Protein 2BJN (pdb70)

Structure (mmCIF, N/CA/C/O backbone):
data_2BJN
#
_entry.id   2BJN
#
_cell.length_a   99.423
_cell.length_b   57.005
_cell.length_c   60.406
_cell.angle_alpha   90.00
_cell.angle_beta   117.16
_cell.angle_gamma   90.00
#
_symmetry.space_group_name_H-M   'C 1 2 1'
#
loop_
_entity.id
_entity.type
_entity.pdbx_description
1 polymer 'TRAFFICKING PROTEIN PARTICLE COMPLEX SUBUNIT 6B'
2 non-polymer 'SULFATE ION'
3 non-polymer GLYCEROL
4 water water
#
loop_
_atom_site.group_PDB
_atom_site.id
_atom_site.type_symbol
_atom_site.label_atom_id
_atom_site.label_alt_id
_atom_site.label_comp_id
_atom_site.label_asym_id
_atom_site.label_entity_id
_atom_site.label_seq_id
_atom_site.pdbx_PDB_ins_code
_atom_site.Cartn_x
_atom_site.Cartn_y
_atom_site.Cartn_z
_atom_site.occupancy
_atom_site.B_iso_or_equiv
_atom_site.auth_seq_id
_atom_site.auth_comp_id
_atom_site.auth_asym_id
_atom_site.auth_atom_id
_atom_site.pdbx_PDB_model_num
ATOM 1 N N . GLY A 1 1 ? 32.898 -8.531 26.054 1.00 31.59 1 GLY A N 1
ATOM 2 C CA . GLY A 1 1 ? 33.674 -8.247 24.808 1.00 31.82 1 GLY A CA 1
ATOM 3 C C . GLY A 1 1 ? 32.793 -7.602 23.765 1.00 30.07 1 GLY A C 1
ATOM 4 O O . GLY A 1 1 ? 31.643 -7.233 24.048 1.00 31.99 1 GLY A O 1
ATOM 5 N N . SER A 1 2 ? 33.305 -7.549 22.537 1.00 29.95 2 SER A N 1
ATOM 6 C CA . SER A 1 2 ? 32.573 -6.980 21.402 1.00 29.33 2 SER A CA 1
ATOM 7 C C . SER A 1 2 ? 31.227 -7.700 21.197 1.00 30.83 2 SER A C 1
ATOM 8 O O . SER A 1 2 ? 30.243 -7.074 20.841 1.00 30.28 2 SER A O 1
ATOM 11 N N . MET A 1 3 ? 31.196 -9.022 21.380 1.00 30.69 3 MET A N 1
ATOM 12 C CA . MET A 1 3 ? 29.919 -9.711 21.153 1.00 32.38 3 MET A CA 1
ATOM 13 C C . MET A 1 3 ? 28.818 -9.180 22.091 1.00 31.09 3 MET A C 1
ATOM 14 O O . MET A 1 3 ? 27.682 -8.950 21.675 1.00 30.96 3 MET A O 1
ATOM 19 N N . ALA A 1 4 ? 29.181 -8.960 23.342 1.00 30.07 4 ALA A N 1
ATOM 20 C CA . ALA A 1 4 ? 28.202 -8.470 24.321 1.00 30.37 4 ALA A CA 1
ATOM 21 C C . ALA A 1 4 ? 27.889 -7.004 24.011 1.00 31.38 4 ALA A C 1
ATOM 22 O O . ALA A 1 4 ? 26.732 -6.577 24.092 1.00 33.26 4 ALA A O 1
ATOM 24 N N . ASP A 1 5 ? 28.926 -6.238 23.643 1.00 32.34 5 ASP A N 1
ATOM 25 C CA . ASP A 1 5 ? 28.743 -4.804 23.297 1.00 32.92 5 ASP A CA 1
ATOM 26 C C . ASP A 1 5 ? 27.776 -4.648 22.137 1.00 33.82 5 ASP A C 1
ATOM 27 O O . ASP A 1 5 ? 26.965 -3.719 22.097 1.00 35.12 5 ASP A O 1
ATOM 32 N N . GLU A 1 6 ? 27.892 -5.550 21.163 1.00 32.83 6 GLU A N 1
ATOM 33 C CA . GLU A 1 6 ? 27.063 -5.556 19.946 1.00 34.04 6 GLU A CA 1
ATOM 34 C C . GLU A 1 6 ? 25.657 -6.083 20.191 1.00 36.03 6 GLU A C 1
ATOM 35 O O . GLU A 1 6 ? 24.807 -5.945 19.287 1.00 40.54 6 GLU A O 1
ATOM 41 N N . ALA A 1 7 ? 25.434 -6.764 21.291 1.00 33.65 7 ALA A N 1
ATOM 42 C CA . ALA A 1 7 ? 24.098 -7.265 21.665 1.00 32.42 7 ALA A CA 1
ATOM 43 C C . ALA A 1 7 ? 23.313 -6.288 22.517 1.00 34.21 7 ALA A C 1
ATOM 44 O O . ALA A 1 7 ? 22.087 -6.432 22.616 1.00 32.89 7 ALA A O 1
ATOM 46 N N . LEU A 1 8 ? 23.991 -5.348 23.206 1.00 33.67 8 LEU A N 1
ATOM 47 C CA . LEU A 1 8 ? 23.322 -4.548 24.218 1.00 32.88 8 LEU A CA 1
ATOM 48 C C . LEU A 1 8 ? 22.134 -3.791 23.589 1.00 32.51 8 LEU A C 1
ATOM 49 O O . LEU A 1 8 ? 21.019 -3.860 24.145 1.00 31.76 8 LEU A O 1
ATOM 54 N N . PHE A 1 9 ? 22.382 -3.071 22.505 1.00 31.42 9 PHE A N 1
ATOM 55 C CA . PHE A 1 9 ? 21.279 -2.291 21.914 1.00 31.67 9 PHE A CA 1
ATOM 56 C C . PHE A 1 9 ? 20.160 -3.195 21.403 1.00 32.31 9 PHE A C 1
ATOM 57 O O . PHE A 1 9 ? 18.979 -2.926 21.646 1.00 33.49 9 PHE A O 1
ATOM 65 N N . LEU A 1 10 ? 20.505 -4.303 20.739 1.00 32.44 10 LEU A N 1
ATOM 66 C CA . LEU A 1 10 ? 19.473 -5.254 20.260 1.00 33.48 10 LEU A CA 1
ATOM 67 C C . LEU A 1 10 ? 18.584 -5.685 21.422 1.00 33.15 10 LEU A C 1
ATOM 68 O O . LEU A 1 10 ? 17.358 -5.728 21.337 1.00 31.92 10 LEU A O 1
ATOM 73 N N . LEU A 1 11 ? 19.199 -6.065 22.553 1.00 31.66 11 LEU A N 1
ATOM 74 C CA . LEU A 1 11 ? 18.409 -6.500 23.681 1.00 31.52 11 LEU A CA 1
ATOM 75 C C . LEU A 1 11 ? 17.497 -5.425 24.202 1.00 32.04 11 LEU A C 1
ATOM 76 O O . LEU A 1 11 ? 16.331 -5.713 24.540 1.00 31.81 11 LEU A O 1
ATOM 81 N N . LEU A 1 12 ? 18.005 -4.210 24.333 1.00 32.37 12 LEU A N 1
ATOM 82 C CA . LEU A 1 12 ? 17.172 -3.108 24.833 1.00 31.90 12 LEU A CA 1
ATOM 83 C C . LEU A 1 12 ? 16.055 -2.753 23.840 1.00 31.14 12 LEU A C 1
ATOM 84 O O . LEU A 1 12 ? 14.903 -2.524 24.241 1.00 31.66 12 LEU A O 1
ATOM 89 N N . HIS A 1 13 ? 16.395 -2.739 22.549 1.00 32.61 13 HIS A N 1
ATOM 90 C CA . HIS A 1 13 ? 15.411 -2.458 21.489 1.00 31.53 13 HIS A CA 1
ATOM 91 C C . HIS A 1 13 ? 14.306 -3.518 21.509 1.00 32.06 13 HIS A C 1
ATOM 92 O O . HIS A 1 13 ? 13.120 -3.228 21.312 1.00 31.75 13 HIS A O 1
ATOM 99 N N . ASN A 1 14 ? 14.680 -4.782 21.691 1.00 32.57 14 ASN A N 1
ATOM 100 C CA . ASN A 1 14 ? 13.706 -5.829 21.759 1.00 33.00 14 ASN A CA 1
ATOM 101 C C . ASN A 1 14 ? 12.696 -5.565 22.884 1.00 32.51 14 ASN A C 1
ATOM 102 O O . ASN A 1 14 ? 11.486 -5.799 22.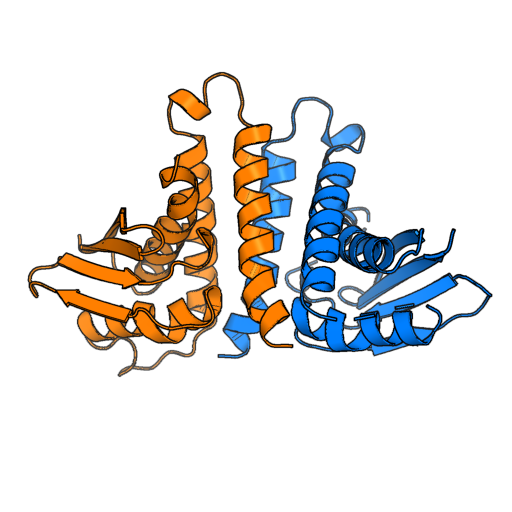756 1.00 32.86 14 ASN A O 1
ATOM 107 N N . GLU A 1 15 ? 13.203 -5.093 24.019 1.00 32.09 15 GLU A N 1
ATOM 108 C CA . GLU A 1 15 ? 12.324 -4.776 25.165 1.00 32.55 15 GLU A CA 1
ATOM 109 C C . GLU A 1 15 ? 11.377 -3.604 24.819 1.00 32.39 15 GLU A C 1
ATOM 110 O O . GLU A 1 15 ? 10.191 -3.618 25.183 1.00 32.11 15 GLU A O 1
ATOM 116 N N . MET A 1 16 ? 11.927 -2.605 24.173 1.00 33.06 16 MET A N 1
ATOM 117 C CA . MET A 1 16 ? 11.137 -1.402 23.770 1.00 33.42 16 MET A CA 1
ATOM 118 C C . MET A 1 16 ? 10.006 -1.824 22.861 1.00 32.85 16 MET A C 1
ATOM 119 O O . MET A 1 16 ? 8.812 -1.491 23.087 1.00 33.51 16 MET A O 1
ATOM 125 N N . VAL A 1 17 ? 10.317 -2.601 21.846 1.00 32.70 17 VAL A N 1
ATOM 126 C CA . VAL A 1 17 ? 9.284 -3.047 20.885 1.00 32.93 17 VAL A CA 1
ATOM 127 C C . VAL A 1 17 ? 8.244 -3.929 21.528 1.00 34.00 17 VAL A C 1
ATOM 128 O O . VAL A 1 17 ? 7.050 -3.685 21.398 1.00 33.04 17 VAL A O 1
ATOM 132 N N . SER A 1 18 ? 8.704 -4.961 22.243 1.00 33.52 18 SER A N 1
ATOM 133 C CA . SER A 1 18 ? 7.800 -5.853 22.914 1.00 35.26 18 SER A CA 1
ATOM 134 C C . SER A 1 18 ? 6.879 -5.105 23.869 1.00 34.00 18 SER A C 1
ATOM 135 O O . SER A 1 18 ? 5.661 -5.327 23.882 1.00 34.24 18 SER A O 1
ATOM 138 N N . GLY A 1 19 ? 7.451 -4.187 24.659 1.00 33.73 19 GLY A N 1
ATOM 139 C CA . GLY A 1 19 ? 6.674 -3.483 25.669 1.00 34.50 19 GLY A CA 1
ATOM 140 C C . GLY A 1 19 ? 5.673 -2.530 25.096 1.00 33.71 19 GLY A C 1
ATOM 141 O O . GLY A 1 19 ? 4.534 -2.381 25.617 1.00 32.68 19 G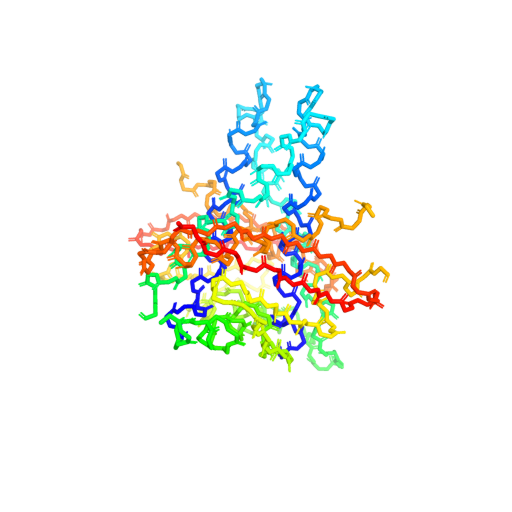LY A O 1
ATOM 142 N N . VAL A 1 20 ? 6.063 -1.845 24.026 1.00 31.82 20 VAL A N 1
ATOM 143 C CA . VAL A 1 20 ? 5.127 -0.931 23.355 1.00 32.99 20 VAL A CA 1
ATOM 144 C C . VAL A 1 20 ? 3.906 -1.720 22.822 1.00 31.59 20 VAL A C 1
ATOM 145 O O . VAL A 1 20 ? 2.715 -1.302 23.024 1.00 33.29 20 VAL A O 1
ATOM 149 N N . TYR A 1 21 ? 4.160 -2.865 22.204 1.00 31.10 21 TYR A N 1
ATOM 150 C CA . TYR A 1 21 ? 3.044 -3.669 21.688 1.00 30.26 21 TYR A CA 1
ATOM 151 C C . TYR A 1 21 ? 2.220 -4.336 22.805 1.00 31.31 21 TYR A C 1
ATOM 152 O O . TYR A 1 21 ? 0.984 -4.347 22.739 1.00 32.15 21 TYR A O 1
ATOM 161 N N . LYS A 1 22 ? 2.881 -4.933 23.790 1.00 31.82 22 LYS A N 1
ATOM 162 C CA . LYS A 1 22 ? 2.243 -5.552 24.949 1.00 33.15 22 LYS A CA 1
ATOM 163 C C . LYS A 1 22 ? 1.398 -4.586 25.783 1.00 33.52 22 LYS A C 1
ATOM 164 O O . LYS A 1 22 ? 0.333 -4.977 26.309 1.00 34.10 22 LYS A O 1
ATOM 170 N N . SER A 1 23 ? 1.893 -3.358 25.942 1.00 33.72 23 SER A N 1
ATOM 171 C CA . SER A 1 23 ? 1.267 -2.331 26.777 1.00 34.77 23 SER A CA 1
ATOM 172 C C . SER A 1 23 ? 0.310 -1.430 26.012 1.00 35.10 23 SER A C 1
ATOM 173 O O . SER A 1 23 ? -0.217 -0.461 26.589 1.00 36.52 23 SER A O 1
ATOM 176 N N . ALA A 1 24 ? 0.104 -1.705 24.726 1.00 34.62 24 ALA A N 1
ATOM 177 C CA . ALA A 1 24 ? -0.734 -0.848 23.900 1.00 34.94 24 ALA A CA 1
ATOM 178 C C . ALA A 1 24 ? -2.160 -0.836 24.474 1.00 35.35 24 ALA A C 1
ATOM 179 O O . ALA A 1 24 ? -2.633 -1.867 24.972 1.00 34.55 24 ALA A O 1
ATOM 181 N N . GLU A 1 25 ? -2.798 0.338 24.455 1.00 35.97 25 GLU A N 1
ATOM 182 C CA . GLU A 1 25 ? -4.218 0.475 24.872 1.00 37.32 25 GLU A CA 1
ATOM 183 C C . GLU A 1 25 ? -5.105 0.088 23.689 1.00 36.95 25 GLU A C 1
ATOM 184 O O . GLU A 1 25 ? -4.646 0.126 22.545 1.00 36.79 25 GLU A O 1
ATOM 190 N N . GLN A 1 26 ? -6.374 -0.238 23.939 1.00 36.89 26 GLN A N 1
ATOM 191 C CA . GLN A 1 26 ? -7.300 -0.542 22.841 1.00 36.85 26 GLN A CA 1
ATOM 192 C C . GLN A 1 26 ? -7.084 0.386 21.632 1.00 36.62 26 GLN A C 1
ATOM 193 O O . GLN A 1 26 ? -6.968 1.612 21.780 1.00 36.45 26 GLN A O 1
ATOM 199 N N . GLY A 1 27 ? -6.957 -0.228 20.452 1.00 36.51 27 GLY A N 1
ATOM 200 C CA . GLY A 1 27 ? -6.887 0.480 19.171 1.00 36.56 27 GLY A CA 1
ATOM 201 C C . GLY A 1 27 ? -5.573 1.127 18.752 1.00 36.72 27 GLY A C 1
ATOM 202 O O . GLY A 1 27 ? -5.492 1.679 17.661 1.00 36.70 27 GLY A O 1
ATOM 203 N N . GLU A 1 28 ? -4.546 1.035 19.597 1.00 36.08 28 GLU A N 1
ATOM 204 C CA . GLU A 1 28 ? -3.256 1.709 19.369 1.00 36.97 28 GLU A CA 1
ATOM 205 C C . GLU A 1 28 ? -2.295 0.963 18.427 1.00 36.55 28 GLU A C 1
ATOM 206 O O . GLU A 1 28 ? -1.358 1.544 17.850 1.00 35.48 28 GLU A O 1
ATOM 212 N N . VAL A 1 29 ? -2.479 -0.344 18.275 1.00 36.54 29 VAL A N 1
ATOM 213 C CA . VAL A 1 29 ? -1.696 -1.032 17.262 1.00 37.13 29 VAL A CA 1
ATOM 214 C C . VAL A 1 29 ? -2.261 -0.569 15.932 1.00 37.67 29 VAL A C 1
ATOM 215 O O . VAL A 1 29 ? -1.531 -0.040 15.091 1.00 38.69 29 VAL A O 1
ATOM 219 N N . GLU A 1 30 ? -3.584 -0.686 15.805 1.00 37.79 30 GLU A N 1
ATOM 220 C CA . GLU A 1 30 ? -4.301 -0.437 14.561 1.00 37.74 30 GLU A CA 1
ATOM 221 C C . GLU A 1 30 ? -4.312 1.026 14.127 1.00 36.93 30 GLU A C 1
ATOM 222 O O . GLU A 1 30 ? -4.450 1.318 12.947 1.00 36.89 30 GLU A O 1
ATOM 228 N N . ASN A 1 31 ? -4.165 1.959 15.050 1.00 35.83 31 ASN A N 1
ATOM 229 C CA . ASN A 1 31 ? -4.220 3.342 14.626 1.00 35.01 31 ASN A CA 1
ATOM 230 C C . ASN A 1 31 ? -2.835 3.968 14.403 1.00 34.58 31 ASN A C 1
ATOM 231 O O . ASN A 1 31 ? -2.771 5.188 14.107 1.00 35.26 31 ASN A O 1
ATOM 236 N N . GLY A 1 32 ? -1.750 3.184 14.544 1.00 33.11 32 GLY A N 1
ATOM 237 C CA . GLY A 1 32 ? -0.417 3.728 14.293 1.00 31.39 32 GLY A CA 1
ATOM 238 C C . GLY A 1 32 ? 0.264 4.312 15.519 1.00 30.81 32 GLY A C 1
ATOM 239 O O . GLY A 1 32 ? 1.411 4.772 15.442 1.00 30.75 32 GLY A O 1
ATOM 240 N N . ARG A 1 33 ? -0.381 4.273 16.680 1.00 29.32 33 ARG A N 1
ATOM 241 C CA . ARG A 1 33 ? 0.230 4.861 17.844 1.00 29.98 33 ARG A CA 1
ATOM 242 C C . ARG A 1 33 ? 1.447 4.100 18.347 1.00 29.54 33 ARG A C 1
ATOM 243 O O . ARG A 1 33 ? 2.358 4.718 18.925 1.00 31.19 33 ARG A O 1
ATOM 251 N N . CYS A 1 34 ? 1.470 2.764 18.172 1.00 30.37 34 CYS A N 1
ATOM 252 C CA . CYS A 1 34 ? 2.647 2.008 18.613 1.00 30.57 34 CYS A CA 1
ATOM 253 C C . CYS A 1 34 ? 3.849 2.447 17.791 1.00 31.4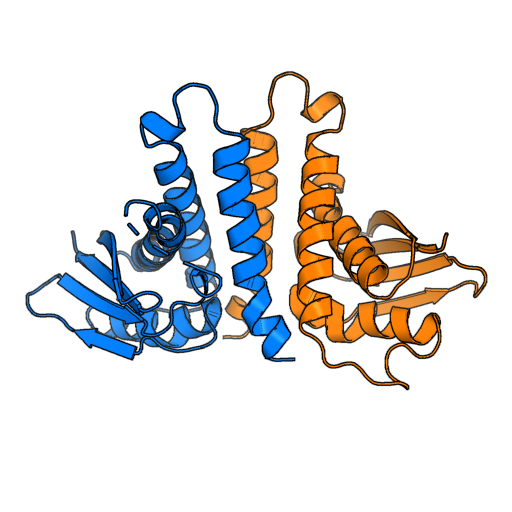6 34 CYS A C 1
ATOM 254 O O . CYS A 1 34 ? 4.983 2.612 18.319 1.00 29.90 34 CYS A O 1
ATOM 257 N N . ILE A 1 35 ? 3.580 2.754 16.517 1.00 31.38 35 ILE A N 1
ATOM 258 C CA . ILE A 1 35 ? 4.631 3.255 15.623 1.00 31.50 35 ILE A CA 1
ATOM 259 C C . ILE A 1 35 ? 5.124 4.630 16.018 1.00 31.61 35 ILE A C 1
ATOM 260 O O . ILE A 1 35 ? 6.326 4.852 16.085 1.00 32.62 35 ILE A O 1
ATOM 265 N N . THR A 1 36 ? 4.222 5.582 16.277 1.00 31.46 36 THR A N 1
ATOM 266 C CA . THR A 1 36 ? 4.647 6.908 16.659 1.00 32.02 36 THR A CA 1
ATOM 267 C C . THR A 1 36 ? 5.382 6.827 17.982 1.00 32.86 36 THR A C 1
ATOM 268 O O . THR A 1 36 ? 6.328 7.609 18.172 1.00 32.99 36 THR A O 1
ATOM 272 N N . LYS A 1 37 ? 4.979 5.911 18.897 1.00 31.57 37 LYS A N 1
ATOM 273 C CA . LYS A 1 37 ? 5.700 5.792 20.191 1.00 33.31 37 LYS A CA 1
ATOM 274 C C . LYS A 1 37 ? 7.192 5.451 19.893 1.00 33.61 37 LYS A C 1
ATOM 275 O O . LYS A 1 37 ? 8.127 6.084 20.417 1.00 33.66 37 LYS A O 1
ATOM 281 N N . LEU A 1 38 ? 7.411 4.414 19.082 1.00 32.27 38 LEU A N 1
ATOM 282 C CA . LEU A 1 38 ? 8.762 3.978 18.742 1.00 32.72 38 LEU A CA 1
ATOM 283 C C . LEU A 1 38 ? 9.555 5.051 18.016 1.00 32.69 38 LEU A C 1
ATOM 284 O O . LEU A 1 38 ? 10.738 5.304 18.357 1.00 32.84 38 LEU A O 1
ATOM 289 N N . GLU A 1 39 ? 8.923 5.764 17.107 1.00 32.18 39 GLU A N 1
ATOM 290 C CA . GLU A 1 39 ? 9.630 6.825 16.371 1.00 32.85 39 GLU A CA 1
ATOM 291 C C . GLU A 1 39 ? 9.969 7.990 17.300 1.00 33.15 39 GLU A C 1
ATOM 292 O O . GLU A 1 39 ? 11.0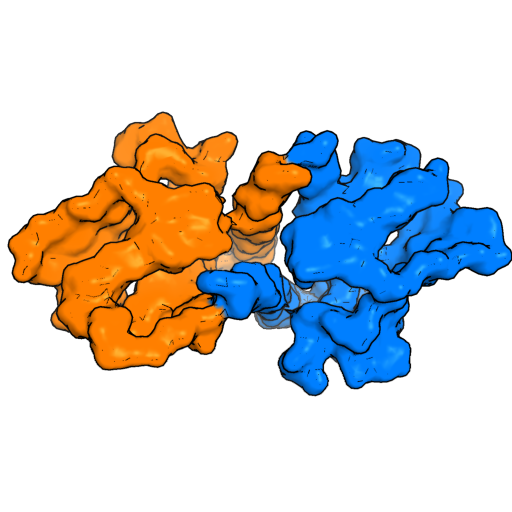38 8.620 17.207 1.00 33.00 39 GLU A O 1
ATOM 298 N N . ASN A 1 40 ? 9.055 8.311 18.207 1.00 32.23 40 ASN A N 1
ATOM 299 C CA . ASN A 1 40 ? 9.266 9.457 19.085 1.00 32.64 40 ASN A CA 1
ATOM 300 C C . ASN A 1 40 ? 10.360 9.143 20.124 1.00 33.84 40 ASN A C 1
ATOM 301 O O . ASN A 1 40 ? 11.130 10.037 20.537 1.00 34.45 40 ASN A O 1
ATOM 306 N N . MET A 1 41 ? 10.450 7.909 20.581 1.00 32.76 41 MET A N 1
ATOM 307 C CA . MET A 1 41 ? 11.502 7.519 21.554 1.00 33.12 41 MET A CA 1
ATOM 308 C C . MET A 1 41 ? 12.838 7.591 20.810 1.00 32.81 41 MET A C 1
ATOM 309 O O . MET A 1 41 ? 13.850 8.042 21.349 1.00 33.12 41 MET A O 1
ATOM 314 N N . GLY A 1 42 ? 12.854 7.147 19.571 1.00 34.32 42 GLY A N 1
ATOM 315 C CA . GLY A 1 42 ? 14.087 7.156 18.793 1.00 33.39 42 GLY A CA 1
ATOM 316 C C . GLY A 1 42 ? 14.535 8.597 18.602 1.00 34.52 42 GLY A C 1
ATOM 317 O O . GLY A 1 42 ? 15.748 8.906 18.673 1.00 33.44 42 GLY A O 1
ATOM 318 N N . PHE A 1 43 ? 13.601 9.482 18.311 1.00 32.93 43 PHE A N 1
ATOM 319 C CA . PHE A 1 43 ? 13.898 10.918 18.103 1.00 33.05 43 PHE A CA 1
ATOM 320 C C . PHE A 1 43 ? 14.605 11.469 19.331 1.00 33.78 43 PHE A C 1
ATOM 321 O O . PHE A 1 43 ? 15.640 12.111 19.201 1.00 34.92 43 PHE A O 1
ATOM 329 N N . ARG A 1 44 ? 14.044 11.241 20.531 1.00 33.43 44 ARG A N 1
ATOM 330 C CA . ARG A 1 44 ? 14.660 11.800 21.746 1.00 32.04 44 ARG A CA 1
ATOM 331 C C . ARG A 1 44 ? 16.092 11.240 21.972 1.00 32.60 44 ARG A C 1
ATOM 332 O O . ARG A 1 44 ? 17.008 11.957 22.397 1.00 31.80 44 ARG A O 1
ATOM 340 N N . VAL A 1 45 ? 16.283 9.958 21.706 1.00 32.36 45 VAL A N 1
ATOM 341 C CA . VAL A 1 45 ? 17.588 9.325 21.918 1.00 32.63 45 VAL A CA 1
ATOM 342 C C . VAL A 1 45 ? 18.572 9.929 20.885 1.00 31.59 45 VAL A C 1
ATOM 343 O O . VAL A 1 45 ? 19.729 10.212 21.234 1.00 31.14 45 VAL A O 1
ATOM 347 N N . GLY A 1 46 ? 18.140 10.117 19.632 1.00 30.79 46 GLY A N 1
ATOM 348 C CA . GLY A 1 46 ? 18.970 10.710 18.604 1.00 31.21 46 GLY A CA 1
ATOM 349 C C . GLY A 1 46 ? 19.418 12.120 18.979 1.00 32.11 46 GLY A C 1
ATOM 350 O O . GLY A 1 46 ? 20.590 12.509 18.847 1.00 30.72 46 GLY A O 1
ATOM 351 N N . GLN A 1 47 ? 18.468 12.927 19.445 1.00 30.70 47 GLN A N 1
ATOM 352 C CA . GLN A 1 47 ? 18.781 14.247 19.961 1.00 30.83 47 GLN A CA 1
ATOM 353 C C . GLN A 1 47 ? 19.861 14.177 21.048 1.00 31.04 47 GLN A C 1
ATOM 354 O O . GLN A 1 47 ? 20.828 14.936 21.048 1.00 30.54 47 GLN A O 1
ATOM 360 N N . GLY A 1 48 ? 19.665 13.296 22.022 1.00 29.99 48 GLY A N 1
ATOM 361 C CA . GLY A 1 48 ? 20.525 13.180 23.129 1.00 29.19 48 GLY A CA 1
ATOM 362 C C . GLY A 1 48 ? 21.940 12.799 22.745 1.00 30.11 48 GLY A C 1
ATOM 363 O O . GLY A 1 48 ? 22.896 13.273 23.347 1.00 30.39 48 GLY A O 1
ATOM 364 N N . LEU A 1 49 ? 22.072 11.932 21.747 1.00 30.52 49 LEU A N 1
ATOM 365 C CA . LEU A 1 49 ? 23.385 11.508 21.273 1.00 31.18 49 LEU A CA 1
ATOM 366 C C . LEU A 1 49 ? 24.144 12.643 20.657 1.00 31.71 49 LEU A C 1
ATOM 367 O O . LEU A 1 49 ? 25.326 12.761 20.881 1.00 31.17 49 LEU A O 1
ATOM 372 N N . ILE A 1 50 ? 23.450 13.449 19.844 1.00 31.91 50 ILE A N 1
ATOM 373 C CA . ILE A 1 50 ? 24.040 14.628 19.217 1.00 33.90 50 ILE A CA 1
ATOM 374 C C . ILE A 1 50 ? 24.613 15.597 20.213 1.00 33.96 50 ILE A C 1
ATOM 375 O O . ILE A 1 50 ? 25.741 16.170 20.031 1.00 33.72 50 ILE A O 1
ATOM 380 N N . GLU A 1 51 ? 23.876 15.805 21.285 1.00 35.13 51 GLU A N 1
ATOM 381 C CA . GLU A 1 51 ? 24.320 16.705 22.301 1.00 37.19 51 GLU A CA 1
ATOM 382 C C . GLU A 1 51 ? 25.659 16.259 22.914 1.00 37.94 51 GLU A C 1
ATOM 383 O O . GLU A 1 51 ? 26.380 17.048 23.509 1.00 38.83 51 GLU A O 1
ATOM 389 N N . ARG A 1 52 ? 26.019 14.999 22.728 1.00 39.08 52 ARG A N 1
ATOM 390 C CA . ARG A 1 52 ? 27.295 14.456 23.260 1.00 39.04 52 ARG A CA 1
ATOM 391 C C . ARG A 1 52 ? 28.453 14.417 22.281 1.00 39.42 52 ARG A C 1
ATOM 392 O O . ARG A 1 52 ? 29.560 13.995 22.638 1.00 39.76 52 ARG A O 1
ATOM 400 N N . PHE A 1 53 ? 28.239 14.863 21.059 1.00 40.42 53 PHE A N 1
ATOM 401 C CA . PHE A 1 53 ? 29.301 14.840 20.042 1.00 41.01 53 PHE A CA 1
ATOM 402 C C . PHE A 1 53 ? 30.046 16.178 19.909 1.00 42.05 53 PHE A C 1
ATOM 403 O O . PHE A 1 53 ? 29.441 17.225 19.690 1.00 43.01 53 PHE A O 1
ATOM 411 N N . GLU A 1 63 ? 25.553 19.970 4.265 1.00 35.30 63 GLU A N 1
ATOM 412 C CA . GLU A 1 63 ? 24.511 18.965 4.508 1.00 35.40 63 GLU A CA 1
ATOM 413 C C . GLU A 1 63 ? 25.069 17.561 4.254 1.00 35.07 63 GLU A C 1
ATOM 414 O O . GLU A 1 63 ? 24.751 16.628 4.972 1.00 34.51 63 GLU A O 1
ATOM 420 N N . LEU A 1 64 ? 25.922 17.423 3.236 1.00 35.17 64 LEU A N 1
ATOM 421 C CA . LEU A 1 64 ? 26.534 16.129 2.910 1.00 35.26 64 LEU A CA 1
ATOM 422 C C . LEU A 1 64 ? 27.468 15.687 4.027 1.00 35.76 64 LEU A C 1
ATOM 423 O O . LEU A 1 64 ? 27.504 14.390 4.367 1.00 36.37 64 LEU A O 1
ATOM 428 N N . ASP A 1 65 ? 28.220 16.703 4.595 1.00 35.69 65 ASP A N 1
ATOM 429 C CA . ASP A 1 65 ? 29.088 16.387 5.746 1.00 35.15 65 ASP A CA 1
ATOM 430 C C . ASP A 1 65 ? 28.291 15.819 6.919 1.00 34.33 65 ASP A C 1
ATOM 431 O O . ASP A 1 65 ? 28.722 14.881 7.584 1.00 34.27 65 ASP A O 1
ATOM 436 N N . ILE A 1 66 ? 27.138 16.414 7.180 1.00 33.86 66 ILE A N 1
ATOM 437 C CA . ILE A 1 66 ? 26.240 15.939 8.221 1.00 33.16 66 ILE A CA 1
ATOM 438 C C . ILE A 1 66 ? 25.781 14.501 7.971 1.00 32.94 66 ILE A C 1
ATOM 439 O O . ILE A 1 66 ? 25.631 13.713 8.918 1.00 32.74 66 ILE A O 1
ATOM 444 N N . MET A 1 67 ? 25.554 14.161 6.703 1.00 31.81 67 MET A N 1
ATOM 445 C CA . MET A 1 67 ? 25.054 12.831 6.380 1.00 32.17 67 MET A CA 1
ATOM 446 C C . MET A 1 67 ? 26.131 11.759 6.507 1.00 31.79 67 MET A C 1
ATOM 447 O O . MET A 1 67 ? 25.846 10.657 6.986 1.00 31.78 67 MET A O 1
ATOM 452 N N . LYS A 1 68 ? 27.362 12.067 6.076 1.00 31.26 68 LYS A N 1
ATOM 453 C CA . LYS A 1 68 ? 28.486 11.159 6.317 1.00 31.79 68 LYS A CA 1
ATOM 454 C C . LYS A 1 68 ? 28.732 10.914 7.820 1.00 32.20 68 LYS A C 1
ATOM 455 O O . LYS A 1 68 ? 29.172 9.833 8.193 1.00 32.48 68 LYS A O 1
ATOM 461 N N . PHE A 1 69 ? 28.468 11.910 8.666 1.00 32.43 69 PHE A N 1
ATOM 462 C CA . PHE A 1 69 ? 28.629 11.745 10.112 1.00 33.56 69 PHE A CA 1
ATOM 463 C C . PHE A 1 69 ? 27.545 10.818 10.643 1.00 32.65 69 PHE A C 1
ATOM 464 O O . PHE A 1 69 ? 27.812 9.989 11.516 1.00 32.32 69 PHE A O 1
ATOM 472 N N . ILE A 1 70 ? 26.323 10.919 10.112 1.00 32.81 70 ILE A N 1
ATOM 473 C CA . ILE A 1 70 ? 25.285 9.958 10.456 1.00 32.76 70 ILE A CA 1
ATOM 474 C C . ILE A 1 70 ? 25.743 8.553 10.075 1.00 33.28 70 ILE A C 1
ATOM 475 O O . ILE A 1 70 ? 25.622 7.600 10.859 1.00 33.38 70 ILE A O 1
ATOM 480 N N . CYS A 1 71 ? 26.329 8.439 8.888 1.00 33.37 71 CYS A N 1
ATOM 481 C CA . CYS A 1 71 ? 26.756 7.156 8.354 1.00 33.71 71 CYS A CA 1
ATOM 482 C C . CYS A 1 71 ? 27.935 6.547 9.092 1.00 33.85 71 CYS A C 1
ATOM 483 O O . CYS A 1 71 ? 28.113 5.336 9.051 1.00 34.05 71 CYS A O 1
ATOM 486 N N . LYS A 1 72 ? 28.737 7.376 9.751 1.00 34.33 72 LYS A N 1
ATOM 487 C CA . LYS A 1 72 ? 30.008 6.908 10.306 1.00 34.90 72 LYS A CA 1
ATOM 488 C C . LYS A 1 72 ? 30.009 6.915 11.829 1.00 34.22 72 LYS A C 1
ATOM 489 O O . LYS A 1 72 ? 29.689 5.903 12.451 1.00 35.15 72 LYS A O 1
ATOM 495 N N . ASP A 1 73 ? 30.356 8.050 12.429 1.00 33.52 73 ASP A N 1
ATOM 496 C CA . ASP A 1 73 ? 30.429 8.163 13.887 1.00 33.59 73 ASP A CA 1
ATOM 497 C C . ASP A 1 73 ? 29.081 7.776 14.578 1.00 32.16 73 ASP A C 1
ATOM 498 O O . ASP A 1 73 ? 29.051 6.998 15.539 1.00 32.71 73 ASP A O 1
ATOM 503 N N . PHE A 1 74 ? 27.985 8.318 14.073 1.00 32.23 74 PHE A N 1
ATOM 504 C CA . PHE A 1 74 ? 26.657 8.111 14.661 1.00 31.97 74 PHE A CA 1
ATOM 505 C C . PHE A 1 74 ? 26.244 6.656 14.529 1.00 32.83 74 PHE A C 1
ATOM 506 O O . PHE A 1 74 ? 25.912 5.998 15.530 1.00 32.47 74 PHE A O 1
ATOM 514 N N . TRP A 1 75 ? 26.291 6.118 13.315 1.00 31.73 75 TRP A N 1
ATOM 515 C CA . TRP A 1 75 ? 25.990 4.704 13.134 1.00 33.03 75 TRP A CA 1
ATOM 516 C C . TRP A 1 75 ? 26.919 3.795 13.964 1.00 33.99 75 TRP A C 1
ATOM 517 O O . TRP A 1 75 ? 26.486 2.769 14.505 1.00 34.46 75 TRP A O 1
ATOM 528 N N . THR A 1 76 ? 28.187 4.173 14.072 1.00 34.23 76 THR A N 1
ATOM 529 C CA . THR A 1 76 ? 29.165 3.325 14.775 1.00 34.69 76 THR A CA 1
ATOM 530 C C . THR A 1 76 ? 28.871 3.298 16.277 1.00 34.78 76 THR A C 1
ATOM 531 O O . THR A 1 76 ? 29.066 2.269 16.930 1.00 35.07 76 THR A O 1
ATOM 535 N N . THR A 1 77 ? 28.401 4.426 16.805 1.00 33.64 77 THR A N 1
ATOM 536 C CA . THR A 1 77 ? 28.044 4.543 18.228 1.00 33.89 77 THR A CA 1
ATOM 537 C C . THR A 1 77 ? 26.913 3.599 18.559 1.00 32.67 77 THR A C 1
ATOM 538 O O . THR A 1 77 ? 26.947 2.872 19.575 1.00 32.80 77 THR A O 1
ATOM 542 N N . VAL A 1 78 ? 25.908 3.613 17.690 1.00 32.61 78 VAL A N 1
ATOM 543 C CA . VAL A 1 78 ? 24.705 2.870 17.948 1.00 32.29 78 VAL A CA 1
ATOM 544 C C . VAL A 1 78 ? 24.865 1.405 17.523 1.00 32.34 78 VAL A C 1
ATOM 545 O O . VAL A 1 78 ? 24.546 0.520 18.303 1.00 33.87 78 VAL A O 1
ATOM 549 N N . PHE A 1 79 ? 25.447 1.153 16.346 1.00 32.70 79 PHE A N 1
ATOM 550 C CA . PHE A 1 79 ? 25.452 -0.176 15.757 1.00 32.25 79 PHE A CA 1
ATOM 551 C C . PHE A 1 79 ? 26.815 -0.847 15.655 1.00 32.71 79 PHE A C 1
ATOM 552 O O . PHE A 1 79 ? 26.913 -1.978 15.171 1.00 33.48 79 PHE A O 1
ATOM 560 N N . LYS A 1 80 ? 27.855 -0.174 16.131 1.00 31.90 80 LYS A N 1
ATOM 561 C CA . LYS A 1 80 ? 29.218 -0.742 16.142 1.00 31.81 80 LYS A CA 1
ATOM 562 C C . LYS A 1 80 ? 29.760 -0.995 14.728 1.00 32.01 80 LYS A C 1
ATOM 563 O O . LYS A 1 80 ? 30.696 -1.782 14.530 1.00 31.19 80 LYS A O 1
ATOM 569 N N . LYS A 1 81 ? 29.192 -0.304 13.747 1.00 31.77 81 LYS A N 1
ATOM 570 C CA . LYS A 1 81 ? 29.728 -0.305 12.404 1.00 32.44 81 LYS A CA 1
ATOM 571 C C . LYS A 1 81 ? 29.196 0.879 11.636 1.00 32.93 81 LYS A C 1
ATOM 572 O O . LYS A 1 81 ? 28.267 1.534 12.082 1.00 32.47 81 LYS A O 1
ATOM 578 N N . GLN A 1 82 ? 29.794 1.159 10.483 1.00 34.08 82 GLN A N 1
ATOM 579 C CA . GLN A 1 82 ? 29.340 2.243 9.609 1.00 34.62 82 GLN A CA 1
ATOM 580 C C . GLN A 1 82 ? 28.251 1.789 8.649 1.00 34.46 82 GLN A C 1
ATOM 581 O O . GLN A 1 82 ? 28.062 0.596 8.395 1.00 34.83 82 GLN A O 1
ATOM 587 N N . ILE A 1 83 ? 27.553 2.762 8.077 1.00 34.28 83 ILE A N 1
ATOM 588 C CA . ILE A 1 83 ? 26.623 2.467 7.023 1.00 33.92 83 ILE A CA 1
ATOM 589 C C . ILE A 1 83 ? 27.442 1.908 5.836 1.00 32.35 83 ILE A C 1
ATOM 590 O O . ILE A 1 83 ? 28.557 2.365 5.556 1.00 32.00 83 ILE A O 1
ATOM 595 N N . ASP A 1 84 ? 26.883 0.910 5.155 1.00 31.43 84 ASP A N 1
ATOM 596 C CA . ASP A 1 84 ? 27.575 0.290 4.032 1.00 31.64 84 ASP A CA 1
ATOM 597 C C . ASP A 1 84 ? 27.603 1.158 2.772 1.00 31.46 84 ASP A C 1
ATOM 598 O O . ASP A 1 84 ? 28.578 1.094 2.018 1.00 29.48 84 ASP A O 1
ATOM 603 N N . ASN A 1 85 ? 26.552 1.943 2.522 1.00 30.76 85 ASN A N 1
ATOM 604 C CA . ASN A 1 85 ? 26.471 2.745 1.289 1.00 31.05 85 ASN A CA 1
ATOM 605 C C . ASN A 1 85 ? 25.625 3.997 1.500 1.00 30.87 85 ASN A C 1
ATOM 606 O O . ASN A 1 85 ? 24.519 3.894 2.029 1.00 30.90 85 ASN A O 1
ATOM 611 N N . LEU A 1 86 ? 26.145 5.167 1.119 1.00 29.63 86 LEU A N 1
ATOM 612 C CA . LEU A 1 86 ? 25.357 6.408 1.126 1.00 30.46 86 LEU A CA 1
ATOM 613 C C . LEU A 1 86 ? 25.159 6.896 -0.307 1.00 29.67 86 LEU A C 1
ATOM 614 O O . LEU A 1 86 ? 26.125 7.202 -1.020 1.00 29.03 86 LEU A O 1
ATOM 619 N N . ARG A 1 87 ? 23.913 6.944 -0.738 1.00 30.26 87 ARG A N 1
ATOM 620 C CA . ARG A 1 87 ? 23.592 7.378 -2.091 1.00 31.15 87 ARG A CA 1
ATOM 621 C C . ARG A 1 87 ? 22.602 8.538 -2.038 1.00 30.85 87 ARG A C 1
ATOM 622 O O . ARG A 1 87 ? 21.708 8.583 -1.184 1.00 30.27 87 ARG A O 1
ATOM 630 N N . THR A 1 88 ? 22.794 9.503 -2.929 1.00 30.87 88 THR A N 1
ATOM 631 C CA . THR A 1 88 ? 21.822 10.570 -3.105 1.00 31.53 88 THR A CA 1
ATOM 632 C C . THR A 1 88 ? 21.642 10.827 -4.603 1.00 31.26 88 THR A C 1
ATOM 633 O O . THR A 1 88 ? 22.581 11.181 -5.304 1.00 31.37 88 THR A O 1
ATOM 637 N N . ASN A 1 89 ? 20.425 10.591 -5.078 1.00 31.74 89 ASN A N 1
ATOM 638 C CA . ASN A 1 89 ? 20.080 10.770 -6.483 1.00 31.92 89 ASN A CA 1
ATOM 639 C C . ASN A 1 89 ? 19.652 12.200 -6.793 1.00 31.53 89 ASN A C 1
ATOM 640 O O . ASN A 1 89 ? 19.799 12.692 -7.933 1.00 31.26 89 ASN A O 1
ATOM 645 N N . HIS A 1 90 ? 19.109 12.855 -5.769 1.00 31.24 90 HIS A N 1
ATOM 646 C CA . HIS A 1 90 ? 18.490 14.149 -5.933 1.00 30.64 90 HIS A CA 1
ATOM 647 C C . HIS A 1 90 ? 18.728 15.007 -4.711 1.00 30.61 90 HIS A C 1
ATOM 648 O O . HIS A 1 90 ? 18.772 14.486 -3.593 1.00 28.02 90 HIS A O 1
ATOM 655 N N . GLN A 1 91 ? 18.839 16.317 -4.921 1.00 30.52 91 GLN A N 1
ATOM 656 C CA . GLN A 1 91 ? 18.872 17.293 -3.836 1.00 31.52 91 GLN A CA 1
ATOM 657 C C . GLN A 1 91 ? 17.843 16.951 -2.750 1.00 31.62 91 GLN A C 1
ATOM 658 O O . GLN A 1 91 ? 16.635 16.904 -3.013 1.00 31.69 91 GLN A O 1
ATOM 664 N N . GLY A 1 92 ? 18.338 16.708 -1.546 1.00 31.86 92 GLY A N 1
ATOM 665 C CA . GLY A 1 92 ? 17.496 16.541 -0.373 1.00 31.88 92 GLY A CA 1
ATOM 666 C C . GLY A 1 92 ? 16.991 15.148 -0.058 1.00 31.81 92 GLY A C 1
ATOM 667 O O . GLY A 1 92 ? 16.156 14.985 0.844 1.00 32.25 92 GLY A O 1
ATOM 668 N N . ILE A 1 93 ? 17.489 14.135 -0.760 1.00 31.34 93 ILE A N 1
ATOM 669 C CA . ILE A 1 93 ? 17.079 12.760 -0.460 1.00 31.02 93 ILE A CA 1
ATOM 670 C C . ILE A 1 93 ? 18.267 11.770 -0.559 1.00 30.64 93 ILE A C 1
ATOM 671 O O . ILE A 1 93 ? 18.978 11.698 -1.559 1.00 28.58 93 ILE A O 1
ATOM 676 N N . TYR A 1 94 ? 18.503 11.062 0.549 1.00 29.86 94 TYR A N 1
ATOM 677 C CA . TYR A 1 94 ? 19.632 10.149 0.716 1.00 29.70 94 TYR A CA 1
ATOM 678 C C . TYR A 1 94 ? 19.126 8.746 1.029 1.00 30.31 94 TYR A C 1
ATOM 679 O O . TYR A 1 94 ? 18.051 8.577 1.648 1.00 27.98 94 TYR A O 1
ATOM 688 N N . VAL A 1 95 ? 19.857 7.745 0.559 1.00 29.80 95 VAL A N 1
ATOM 689 C CA . VAL A 1 95 ? 19.551 6.374 0.900 1.00 31.23 95 VAL A CA 1
ATOM 690 C C . VAL A 1 95 ? 20.766 5.800 1.605 1.00 31.74 95 VAL A C 1
ATOM 691 O O . VAL A 1 95 ? 21.878 5.801 1.058 1.00 31.36 95 VAL A O 1
ATOM 695 N N . LEU A 1 96 ? 20.518 5.360 2.841 1.00 32.41 96 LEU A N 1
ATOM 696 C CA . LEU A 1 96 ? 21.521 4.777 3.718 1.00 32.86 96 LEU A CA 1
ATOM 697 C C . LEU A 1 96 ? 21.267 3.280 3.824 1.00 33.72 96 LEU A C 1
ATOM 698 O O . LEU A 1 96 ? 20.197 2.858 4.296 1.00 34.78 96 LEU A O 1
ATOM 703 N N . GLN A 1 97 ? 22.209 2.478 3.337 1.00 34.39 97 GLN A N 1
ATOM 704 C CA . GLN A 1 97 ? 22.010 1.036 3.253 1.00 35.02 97 GLN A CA 1
ATOM 705 C C . GLN A 1 97 ? 22.836 0.323 4.312 1.00 34.55 97 GLN A C 1
ATOM 706 O O . GLN A 1 97 ? 24.041 0.516 4.390 1.00 35.44 97 GLN A O 1
ATOM 712 N N . ASP A 1 98 ? 22.170 -0.509 5.113 1.00 35.05 98 ASP A N 1
ATOM 713 C CA . ASP A 1 98 ? 22.827 -1.360 6.108 1.00 34.36 98 ASP A CA 1
ATOM 714 C C . ASP A 1 98 ? 22.602 -2.800 5.641 1.00 33.57 98 ASP A C 1
ATOM 715 O O . ASP A 1 98 ? 21.474 -3.272 5.574 1.00 33.54 98 ASP A O 1
ATOM 720 N N . ASN A 1 99 ? 23.686 -3.481 5.276 1.00 33.12 99 ASN A N 1
ATOM 721 C CA . ASN A 1 99 ? 23.620 -4.818 4.692 1.00 32.65 99 ASN A CA 1
ATOM 722 C C . ASN A 1 99 ? 23.238 -5.926 5.657 1.00 32.89 99 ASN A C 1
ATOM 723 O O . ASN A 1 99 ? 22.810 -6.995 5.239 1.00 34.07 99 ASN A O 1
ATOM 728 N N . LYS A 1 100 ? 23.477 -5.702 6.939 1.00 32.15 100 LYS A N 1
ATOM 729 C CA . LYS A 1 100 ? 23.115 -6.661 7.969 1.00 32.43 100 LYS A CA 1
ATOM 730 C C . LYS A 1 100 ? 22.660 -5.845 9.158 1.00 31.71 100 LYS A C 1
ATOM 731 O O . LYS A 1 100 ? 23.429 -5.585 10.087 1.00 32.35 100 LYS A O 1
ATOM 737 N N . PHE A 1 101 ? 21.408 -5.433 9.135 1.00 32.45 101 PHE A N 1
ATOM 738 C CA . PHE A 1 101 ? 20.900 -4.503 10.143 1.00 31.38 101 PHE A CA 1
ATOM 739 C C . PHE A 1 101 ? 20.744 -5.229 11.490 1.00 31.88 101 PHE A C 1
ATOM 740 O O . PHE A 1 101 ? 20.049 -6.231 11.570 1.00 32.35 101 PHE A O 1
ATOM 748 N N . ARG A 1 102 ? 21.432 -4.730 12.517 1.00 31.79 102 ARG A N 1
ATOM 749 C CA . ARG A 1 102 ? 21.602 -5.435 13.803 1.00 32.15 102 ARG A CA 1
ATOM 750 C C . ARG A 1 102 ? 20.279 -5.896 14.422 1.00 32.36 102 ARG A C 1
ATOM 751 O O . ARG A 1 102 ? 20.170 -7.001 14.975 1.00 31.22 102 ARG A O 1
ATOM 759 N N . LEU A 1 103 ? 19.273 -5.040 14.316 1.00 31.41 103 LEU A N 1
ATOM 760 C CA . LEU A 1 103 ? 17.988 -5.248 14.995 1.00 32.09 103 LEU A CA 1
ATOM 761 C C . LEU A 1 103 ? 17.086 -6.344 14.386 1.00 32.91 103 LEU A C 1
ATOM 762 O O . LEU A 1 103 ? 16.111 -6.777 15.041 1.00 34.51 103 LEU A O 1
ATOM 767 N N . LEU A 1 104 ? 17.447 -6.811 13.183 1.00 34.03 104 LEU A N 1
ATOM 768 C CA . LEU A 1 104 ? 16.727 -7.844 12.445 1.00 35.37 104 LEU A CA 1
ATOM 769 C C . LEU A 1 104 ? 17.478 -9.166 12.401 1.00 37.69 104 LEU A C 1
ATOM 770 O O . LEU A 1 104 ? 17.055 -10.114 11.695 1.00 35.80 104 LEU A O 1
ATOM 775 N N . THR A 1 105 ? 18.585 -9.252 13.136 1.00 40.63 105 THR A N 1
ATOM 776 C CA . THR A 1 105 ? 19.431 -10.441 12.995 1.00 43.24 105 THR A CA 1
ATOM 777 C C . THR A 1 105 ? 18.818 -11.612 13.740 1.00 46.12 105 THR A C 1
ATOM 778 O O . THR A 1 105 ? 19.443 -12.660 13.870 1.00 46.06 105 THR A O 1
ATOM 782 N N . GLN A 1 106 ? 17.594 -11.454 14.238 1.00 49.53 106 GLN A N 1
ATOM 783 C CA . GLN A 1 106 ? 16.947 -12.587 14.894 1.00 51.93 106 GLN A CA 1
ATOM 784 C C . GLN A 1 106 ? 15.630 -12.963 14.226 1.00 53.58 106 GLN A C 1
ATOM 785 O O . GLN A 1 106 ? 14.640 -13.267 14.897 1.00 54.46 106 GLN A O 1
ATOM 791 N N . MET A 1 107 ? 15.648 -12.955 12.888 1.00 55.24 107 MET A N 1
ATOM 792 C CA . MET A 1 107 ? 14.469 -13.221 12.055 1.00 56.56 107 MET A CA 1
ATOM 793 C C . MET A 1 107 ? 14.920 -13.884 10.771 1.00 56.81 107 MET A C 1
ATOM 794 O O . MET A 1 107 ? 15.874 -13.414 10.140 1.00 57.61 107 MET A O 1
ATOM 799 N N . GLU A 1 115 ? 6.140 -6.093 5.908 1.00 49.70 115 GLU A N 1
ATOM 800 C CA . GLU A 1 115 ? 5.244 -5.140 6.573 1.00 49.98 115 GLU A CA 1
ATOM 801 C C . GLU A 1 115 ? 5.307 -5.344 8.076 1.00 48.61 115 GLU A C 1
ATOM 802 O O . GLU A 1 115 ? 5.188 -4.401 8.871 1.00 48.80 115 GLU A O 1
ATOM 808 N N . HIS A 1 116 ? 5.512 -6.594 8.461 1.00 46.53 116 HIS A N 1
ATOM 809 C CA . HIS A 1 116 ? 5.587 -6.940 9.861 1.00 45.08 116 HIS A CA 1
ATOM 810 C C . HIS A 1 116 ? 6.950 -6.686 10.496 1.00 42.96 116 HIS A C 1
ATOM 811 O O . HIS A 1 116 ? 7.072 -6.747 11.719 1.00 42.31 116 HIS A O 1
ATOM 818 N N . ALA A 1 117 ? 7.961 -6.387 9.680 1.00 40.47 117 ALA A N 1
ATOM 819 C CA . ALA A 1 117 ? 9.278 -5.974 10.194 1.00 39.45 117 ALA A CA 1
ATOM 820 C C . ALA A 1 117 ? 9.376 -4.457 10.416 1.00 38.43 117 ALA A C 1
ATOM 821 O O . ALA A 1 117 ? 10.311 -3.969 11.079 1.00 36.24 117 ALA A O 1
ATOM 823 N N . SER A 1 118 ? 8.413 -3.702 9.894 1.00 37.33 118 SER A N 1
ATOM 824 C CA . SER A 1 118 ? 8.501 -2.242 9.978 1.00 37.25 118 SER A CA 1
ATOM 825 C C . SER A 1 118 ? 8.569 -1.766 11.422 1.00 36.23 118 SER A C 1
ATOM 826 O O . SER A 1 118 ? 9.246 -0.802 11.758 1.00 37.10 118 SER A O 1
ATOM 829 N N . LYS A 1 119 ? 7.917 -2.474 12.323 1.00 35.37 119 LYS A N 1
ATOM 830 C CA . LYS A 1 119 ? 7.989 -2.031 13.705 1.00 34.76 119 LYS A CA 1
ATOM 831 C C . LYS A 1 119 ? 9.403 -2.078 14.285 1.00 34.40 119 LYS A C 1
ATOM 832 O O . LYS A 1 119 ? 9.698 -1.332 15.226 1.00 33.91 119 LYS A O 1
ATOM 838 N N . TYR A 1 120 ? 10.269 -2.933 13.735 1.00 33.34 120 TYR A N 1
ATOM 839 C CA . TYR A 1 120 ? 11.652 -3.017 14.176 1.00 32.88 120 TYR A CA 1
ATOM 840 C C . TYR A 1 120 ? 12.578 -1.952 13.537 1.00 32.21 120 TYR A C 1
ATOM 841 O O . TYR A 1 120 ? 13.766 -1.905 13.835 1.00 32.75 120 TYR A O 1
ATOM 850 N N . LEU A 1 121 ? 12.038 -1.134 12.611 1.00 30.51 121 LEU A N 1
ATOM 851 C CA . LEU A 1 121 ? 12.770 -0.051 11.929 1.00 31.63 121 LEU A CA 1
ATOM 852 C C . LEU A 1 121 ? 12.362 1.333 12.436 1.00 31.36 121 LEU A C 1
ATOM 853 O O . LEU A 1 121 ? 13.060 2.304 12.229 1.00 31.50 121 LEU A O 1
ATOM 858 N N . ALA A 1 122 ? 11.226 1.428 13.137 1.00 31.14 122 ALA A N 1
ATOM 859 C CA . ALA A 1 122 ? 10.676 2.713 13.485 1.00 31.18 122 ALA A CA 1
ATOM 860 C C . ALA A 1 122 ? 11.592 3.522 14.408 1.00 32.42 122 ALA A C 1
ATOM 861 O O . ALA A 1 122 ? 11.804 4.701 14.220 1.00 32.06 122 ALA A O 1
ATOM 863 N N . PHE A 1 123 ? 12.090 2.853 15.432 1.00 31.95 123 PHE A N 1
ATOM 864 C CA . PHE A 1 123 ? 12.910 3.558 16.428 1.00 31.93 123 PHE A CA 1
ATOM 865 C C . PHE A 1 123 ? 14.137 4.180 15.746 1.00 32.50 123 PHE A C 1
ATOM 866 O O . PHE A 1 123 ? 14.532 5.335 15.990 1.00 33.20 123 PHE A O 1
ATOM 874 N N . THR A 1 124 ? 14.734 3.403 14.868 1.00 31.96 124 THR A N 1
ATOM 875 C CA . THR A 1 124 ? 15.922 3.874 14.136 1.00 31.47 124 THR A CA 1
ATOM 876 C C . THR A 1 124 ? 15.630 5.042 13.160 1.00 31.72 124 THR A C 1
ATOM 877 O O . THR A 1 124 ? 16.422 5.980 13.013 1.00 31.96 124 THR A O 1
ATOM 881 N N . CYS A 1 125 ? 14.490 4.982 12.480 1.00 31.15 125 CYS A N 1
ATOM 882 C CA . CYS A 1 125 ? 14.064 6.158 11.694 1.00 31.80 125 CYS A CA 1
ATOM 883 C C . CYS A 1 125 ? 14.017 7.412 12.603 1.00 34.72 125 CYS A C 1
ATOM 884 O O . CYS A 1 125 ? 14.440 8.498 12.214 1.00 34.44 125 CYS A O 1
ATOM 887 N N . GLY A 1 126 ? 13.478 7.249 13.808 1.00 34.02 126 GLY A N 1
ATOM 888 C CA . GLY A 1 126 ? 13.420 8.372 14.787 1.00 34.61 126 GLY A CA 1
ATOM 889 C C . GLY A 1 126 ? 14.806 8.828 15.209 1.00 34.37 126 GLY A C 1
ATOM 890 O O . GLY A 1 126 ? 15.059 10.032 15.338 1.00 34.39 126 GLY A O 1
ATOM 891 N N . LEU A 1 127 ? 15.691 7.870 15.469 1.00 33.51 127 LEU A N 1
ATOM 892 C CA . LEU A 1 127 ? 17.074 8.154 15.887 1.00 34.32 127 LEU A CA 1
ATOM 893 C C . LEU A 1 127 ? 17.727 9.130 14.862 1.00 34.31 127 LEU A C 1
ATOM 894 O O . LEU A 1 127 ? 18.284 10.169 15.226 1.00 33.87 127 LEU A O 1
ATOM 902 N N . ILE A 1 128 ? 17.585 8.804 13.594 1.00 32.64 128 ILE A N 1
ATOM 903 C CA . ILE A 1 128 ? 18.249 9.586 12.522 1.00 33.22 128 ILE A CA 1
ATOM 904 C C . ILE A 1 128 ? 17.597 10.983 12.474 1.00 33.76 128 ILE A C 1
ATOM 905 O O . ILE A 1 128 ? 18.252 12.020 12.418 1.00 33.39 128 ILE A O 1
ATOM 910 N N C ARG A 1 129 ? 16.277 11.013 12.503 0.50 33.43 129 ARG A N 1
ATOM 911 C CA C ARG A 1 129 ? 15.534 12.291 12.496 0.50 33.87 129 ARG A CA 1
ATOM 912 C C C ARG A 1 129 ? 15.885 13.201 13.694 0.50 33.73 129 ARG A C 1
ATOM 913 O O C ARG A 1 129 ? 16.066 14.443 13.495 0.50 33.72 129 ARG A O 1
ATOM 935 N N . GLY A 1 130 ? 15.967 12.607 14.880 1.00 32.19 130 GLY A N 1
ATOM 936 C CA . GLY A 1 130 ? 16.350 13.372 16.088 1.00 33.07 130 GLY A CA 1
ATOM 937 C C . GLY A 1 130 ? 17.760 13.945 16.052 1.00 33.70 130 GLY A C 1
ATOM 938 O O . GLY A 1 130 ? 17.980 15.120 16.452 1.00 33.35 130 GLY A O 1
ATOM 939 N N . GLY A 1 131 ? 18.710 13.155 15.561 1.00 33.62 131 GLY A N 1
ATOM 940 C CA . GLY A 1 131 ? 20.107 13.587 15.416 1.00 33.66 131 GLY A CA 1
ATOM 941 C C . GLY A 1 131 ? 20.131 14.783 14.451 1.00 33.37 131 GLY A C 1
ATOM 942 O O . GLY A 1 131 ? 20.663 15.836 14.761 1.00 33.96 131 GLY A O 1
ATOM 943 N N . LEU A 1 132 ? 19.440 14.657 13.327 1.00 33.85 132 LEU A N 1
ATOM 944 C CA . LEU A 1 132 ? 19.323 15.797 12.377 1.00 31.43 132 LEU A CA 1
ATOM 945 C C . LEU A 1 132 ? 18.619 17.049 12.942 1.00 32.24 132 LEU A C 1
ATOM 946 O O . LEU A 1 132 ? 19.104 18.177 12.738 1.00 33.20 132 LEU A O 1
ATOM 951 N N . SER A 1 133 ? 17.549 16.854 13.706 1.00 32.06 133 SER A N 1
ATOM 952 C CA . SER A 1 133 ? 16.817 17.981 14.316 1.00 32.74 133 SER A CA 1
ATOM 953 C C . SER A 1 133 ? 17.788 18.894 15.126 1.00 31.38 133 SER A C 1
ATOM 954 O O . SER A 1 133 ? 17.729 20.129 15.040 1.00 31.87 133 SER A O 1
ATOM 957 N N . ASN A 1 134 ? 18.675 18.269 15.907 1.00 32.34 134 ASN A N 1
ATOM 958 C CA . ASN A 1 134 ? 19.513 19.043 16.789 1.00 32.35 134 ASN A CA 1
ATOM 959 C C . ASN A 1 134 ? 20.748 19.640 16.054 1.00 32.85 134 ASN A C 1
ATOM 960 O O . ASN A 1 134 ? 21.494 20.455 16.622 1.00 32.74 134 ASN A O 1
ATOM 965 N N . LEU A 1 135 ? 20.902 19.293 14.774 1.00 33.61 135 LEU A N 1
ATOM 966 C CA . LEU A 1 135 ? 21.810 19.967 13.881 1.00 33.89 135 LEU A CA 1
ATOM 967 C C . LEU A 1 135 ? 21.067 21.002 12.983 1.00 32.31 135 LEU A C 1
ATOM 968 O O . LEU A 1 135 ? 21.666 21.572 12.065 1.00 33.00 135 LEU A O 1
ATOM 973 N N . GLY A 1 136 ? 19.788 21.288 13.287 1.00 32.11 136 GLY A N 1
ATOM 974 C CA . GLY A 1 136 ? 19.077 22.345 12.561 1.00 31.55 136 GLY A CA 1
ATOM 975 C C . GLY A 1 136 ? 18.319 21.882 11.334 1.00 31.65 136 GLY A C 1
ATOM 976 O O . GLY A 1 136 ? 17.840 22.718 10.540 1.00 28.66 136 GLY A O 1
ATOM 977 N N . ILE A 1 137 ? 18.180 20.561 11.173 1.00 31.66 137 ILE A N 1
ATOM 978 C CA . ILE A 1 137 ? 17.597 20.017 9.955 1.00 32.68 137 ILE A CA 1
ATOM 979 C C . ILE A 1 137 ? 16.269 19.339 10.208 1.00 32.42 137 ILE A C 1
ATOM 980 O O . ILE A 1 137 ? 16.178 18.444 11.071 1.00 33.42 137 ILE A O 1
ATOM 985 N N . LYS A 1 138 ? 15.261 19.721 9.418 1.00 32.38 138 LYS A N 1
ATOM 986 C CA . LYS A 1 138 ? 13.986 19.026 9.402 1.00 33.00 138 LYS A CA 1
ATOM 987 C C . LYS A 1 138 ? 13.987 17.931 8.331 1.00 32.89 138 LYS A C 1
ATOM 988 O O . LYS A 1 138 ? 14.388 18.165 7.204 1.00 33.21 138 LYS A O 1
ATOM 994 N N . SER A 1 139 ? 13.575 16.717 8.709 1.00 34.15 139 SER A N 1
ATOM 995 C CA . SER A 1 139 ? 13.599 15.591 7.786 1.00 33.89 139 SER A CA 1
ATOM 996 C C . SER A 1 139 ? 12.434 14.643 8.060 1.00 33.62 139 SER A C 1
ATOM 997 O O . SER A 1 139 ? 11.775 14.756 9.086 1.00 33.27 139 SER A O 1
ATOM 1000 N N . ILE A 1 140 ? 12.141 13.811 7.058 1.00 33.24 140 ILE A N 1
ATOM 1001 C CA . ILE A 1 140 ? 11.297 12.635 7.174 1.00 33.45 140 ILE A CA 1
ATOM 1002 C C . ILE A 1 140 ? 12.213 11.459 6.886 1.00 32.77 140 ILE A C 1
ATOM 1003 O O . ILE A 1 140 ? 12.955 11.507 5.919 1.00 33.40 140 ILE A O 1
ATOM 1008 N N . VAL A 1 141 ? 12.107 10.393 7.676 1.00 32.49 141 VAL A N 1
ATOM 1009 C CA . VAL A 1 141 ? 12.969 9.209 7.514 1.00 32.23 141 VAL A CA 1
ATOM 1010 C C . VAL A 1 141 ? 12.080 7.979 7.482 1.00 32.62 141 VAL A C 1
ATOM 1011 O O . VAL A 1 141 ? 11.258 7.789 8.377 1.00 32.27 141 VAL A O 1
ATOM 1015 N N . THR A 1 142 ? 12.184 7.206 6.406 1.00 31.64 142 THR A N 1
ATOM 1016 C CA . THR A 1 142 ? 11.456 5.964 6.273 1.00 32.33 142 THR A CA 1
ATOM 1017 C C . THR A 1 142 ? 12.450 4.821 6.051 1.00 31.60 142 THR A C 1
ATOM 1018 O O . THR A 1 142 ? 13.624 5.059 5.821 1.00 32.17 142 THR A O 1
ATOM 1022 N N . ALA A 1 143 ? 11.987 3.575 6.143 1.00 32.20 143 ALA A N 1
ATOM 1023 C CA . ALA A 1 143 ? 12.879 2.434 5.961 1.00 31.26 143 ALA A CA 1
ATOM 1024 C C . ALA A 1 143 ? 12.156 1.250 5.372 1.00 31.69 143 ALA A C 1
ATOM 1025 O O . ALA A 1 143 ? 10.966 1.072 5.584 1.00 32.54 143 ALA A O 1
ATOM 1027 N N . GLU A 1 144 ? 12.899 0.409 4.663 1.00 32.63 144 GLU A N 1
ATOM 1028 C CA . GLU A 1 144 ? 12.359 -0.864 4.151 1.00 33.53 144 GLU A CA 1
ATOM 1029 C C . GLU A 1 144 ? 13.446 -1.925 4.210 1.00 33.12 144 GLU A C 1
ATOM 1030 O O . GLU A 1 144 ? 14.616 -1.601 4.102 1.00 32.52 144 GLU A O 1
ATOM 1036 N N . VAL A 1 145 ? 13.043 -3.177 4.388 1.00 33.48 145 VAL A N 1
ATOM 1037 C CA . VAL A 1 145 ? 13.964 -4.299 4.305 1.00 34.32 145 VAL A CA 1
ATOM 1038 C C . VAL A 1 145 ? 14.198 -4.547 2.822 1.00 35.32 145 VAL A C 1
ATOM 1039 O O . VAL A 1 145 ? 13.244 -4.828 2.105 1.00 34.58 145 VAL A O 1
ATOM 1043 N N . SER A 1 146 ? 15.449 -4.409 2.368 1.00 36.51 146 SER A N 1
ATOM 1044 C CA . SER A 1 146 ? 15.823 -4.715 0.988 1.00 37.25 146 SER A CA 1
ATOM 1045 C C . SER A 1 146 ? 15.754 -6.222 0.812 1.00 37.52 146 SER A C 1
ATOM 1046 O O . SER A 1 146 ? 14.893 -6.739 0.107 1.00 37.82 146 SER A O 1
ATOM 1049 N N . SER A 1 147 ? 16.663 -6.911 1.493 1.00 37.77 147 SER A N 1
ATOM 1050 C CA . SER A 1 147 ? 16.667 -8.354 1.574 1.00 37.93 147 SER A CA 1
ATOM 1051 C C . SER A 1 147 ? 17.111 -8.739 2.985 1.00 37.32 147 SER A C 1
ATOM 1052 O O . SER A 1 147 ? 18.271 -8.583 3.336 1.00 37.14 147 SER A O 1
ATOM 1055 N N . MET A 1 148 ? 16.173 -9.219 3.793 1.00 37.14 148 MET A N 1
ATOM 1056 C CA . MET A 1 148 ? 16.435 -9.599 5.187 1.00 36.81 148 MET A CA 1
ATOM 1057 C C . MET A 1 148 ? 17.821 -10.211 5.379 1.00 35.93 148 MET A C 1
ATOM 1058 O O . MET A 1 148 ? 18.135 -11.223 4.757 1.00 35.57 148 MET A O 1
ATOM 1063 N N . PRO A 1 149 ? 18.649 -9.639 6.273 1.00 34.99 149 PRO A N 1
ATOM 1064 C CA . PRO A 1 149 ? 18.479 -8.501 7.155 1.00 34.49 149 PRO A CA 1
ATOM 1065 C C . PRO A 1 149 ? 19.043 -7.182 6.647 1.00 33.67 149 PRO A C 1
ATOM 1066 O O . PRO A 1 149 ? 19.264 -6.289 7.458 1.00 34.08 149 PRO A O 1
ATOM 1070 N N . ALA A 1 150 ? 19.244 -7.031 5.341 1.00 32.51 150 ALA A N 1
ATOM 1071 C CA . ALA A 1 150 ? 19.646 -5.743 4.778 1.00 32.66 150 ALA A CA 1
ATOM 1072 C C . ALA A 1 150 ? 18.487 -4.749 4.795 1.00 32.87 150 ALA A C 1
ATOM 1073 O O . ALA A 1 150 ? 17.335 -5.128 4.541 1.00 33.38 150 ALA A O 1
ATOM 1075 N N . CYS A 1 151 ? 18.795 -3.481 5.064 1.00 32.79 151 CYS A N 1
ATOM 1076 C CA . CYS A 1 151 ? 17.789 -2.434 5.185 1.00 33.78 151 CYS A CA 1
ATOM 1077 C C . CYS A 1 151 ? 18.235 -1.149 4.508 1.00 33.46 151 CYS A C 1
ATOM 1078 O O . CYS A 1 151 ? 19.414 -0.827 4.484 1.00 34.71 151 CYS A O 1
ATOM 1081 N N . LYS A 1 152 ? 17.277 -0.418 3.964 1.00 32.43 152 LYS A N 1
ATOM 1082 C CA . LYS A 1 152 ? 17.529 0.918 3.438 1.00 32.11 152 LYS A CA 1
ATOM 1083 C C . LYS A 1 152 ? 16.711 1.970 4.182 1.00 31.59 152 LYS A C 1
ATOM 1084 O O . LYS A 1 152 ? 15.509 1.846 4.299 1.00 31.92 152 LYS A O 1
ATOM 1090 N N . PHE A 1 153 ? 17.404 2.993 4.665 1.00 31.85 153 PHE A N 1
ATOM 1091 C CA . PHE A 1 153 ? 16.802 4.138 5.312 1.00 32.28 153 PHE A CA 1
ATOM 1092 C C . PHE A 1 153 ? 16.848 5.295 4.345 1.00 32.52 153 PHE A C 1
ATOM 1093 O O . PHE A 1 153 ? 17.932 5.624 3.794 1.00 32.27 153 PHE A O 1
ATOM 1101 N N . GLN A 1 154 ? 15.674 5.865 4.093 1.00 32.92 154 GLN A N 1
ATOM 1102 C CA . GLN A 1 154 ? 15.512 6.993 3.165 1.00 33.22 154 GLN A CA 1
ATOM 1103 C C . GLN A 1 154 ? 15.295 8.270 3.989 1.00 32.94 154 GLN A C 1
ATOM 1104 O O . GLN A 1 154 ? 14.330 8.383 4.741 1.00 33.18 154 GLN A O 1
ATOM 1110 N N . VAL A 1 155 ? 16.231 9.199 3.833 1.00 32.16 155 VAL A N 1
ATOM 1111 C CA . VAL A 1 155 ? 16.278 10.462 4.530 1.00 31.81 155 VAL A CA 1
ATOM 1112 C C . VAL A 1 155 ? 15.935 11.570 3.541 1.00 31.56 155 VAL A C 1
ATOM 1113 O O . VAL A 1 155 ? 16.597 11.766 2.534 1.00 32.80 155 VAL A O 1
ATOM 1117 N N . MET A 1 156 ? 14.883 12.287 3.887 1.00 31.47 156 MET A N 1
ATOM 1118 C CA . MET A 1 156 ? 14.234 13.241 2.979 1.00 30.43 156 MET A CA 1
ATOM 1119 C C . MET A 1 156 ? 14.215 14.589 3.673 1.00 31.02 156 MET A C 1
ATOM 1120 O O . MET A 1 156 ? 13.435 14.827 4.599 1.00 31.56 156 MET A O 1
ATOM 1125 N N . ILE A 1 157 ? 15.077 15.498 3.243 1.00 32.64 157 ILE A N 1
ATOM 1126 C CA . ILE A 1 157 ? 15.113 16.797 3.911 1.00 33.56 157 ILE A CA 1
ATOM 1127 C C . ILE A 1 157 ? 13.932 17.712 3.558 1.00 32.74 157 ILE A C 1
ATOM 1128 O O . ILE A 1 157 ? 13.499 17.800 2.387 1.00 33.60 157 ILE A O 1
ATOM 1133 N N . GLN A 1 158 ? 13.407 18.382 4.594 1.00 33.01 158 GLN A N 1
ATOM 1134 C CA . GLN A 1 158 ? 12.245 19.278 4.465 1.00 34.29 158 GLN A CA 1
ATOM 1135 C C . GLN A 1 158 ? 12.583 20.767 4.543 1.00 34.95 158 GLN A C 1
ATOM 1136 O O . GLN A 1 158 ? 13.453 21.134 5.471 1.00 36.65 158 GLN A O 1
ATOM 1142 N N . LYS A 1 159 ? 12.039 21.576 3.807 1.00 37.19 159 LYS A N 1
ATOM 1143 N N . GLY B 1 1 ? 32.129 10.272 20.256 1.00 36.27 1 GLY B N 1
ATOM 1144 C CA . GLY B 1 1 ? 33.300 9.820 21.067 1.00 36.03 1 GLY B CA 1
ATOM 1145 C C . GLY B 1 1 ? 32.862 9.005 22.269 1.00 35.88 1 GLY B C 1
ATOM 1146 O O . GLY B 1 1 ? 31.737 8.465 22.313 1.00 35.06 1 GLY B O 1
ATOM 1147 N N . SER B 1 2 ? 33.737 8.900 23.269 1.00 35.32 2 SER B N 1
ATOM 1148 C CA . SER B 1 2 ? 33.356 8.160 24.473 1.00 34.66 2 SER B CA 1
ATOM 1149 C C . SER B 1 2 ? 32.205 8.868 25.212 1.00 34.23 2 SER B C 1
ATOM 1150 O O . SER B 1 2 ? 31.399 8.228 25.885 1.00 33.46 2 SER B O 1
ATOM 1153 N N . MET B 1 3 ? 32.113 10.186 25.087 1.00 33.94 3 MET B N 1
ATOM 1154 C CA . MET B 1 3 ? 31.029 10.873 25.761 1.00 35.12 3 MET B CA 1
ATOM 1155 C C . MET B 1 3 ? 29.706 10.282 25.272 1.00 33.91 3 MET B C 1
ATOM 1156 O O . MET B 1 3 ? 28.839 9.972 26.081 1.00 33.71 3 MET B O 1
ATOM 1161 N N . ALA B 1 4 ? 29.566 10.118 23.956 1.00 34.54 4 ALA B N 1
ATOM 1162 C CA . ALA B 1 4 ? 28.334 9.538 23.370 1.00 35.40 4 ALA B CA 1
ATOM 1163 C C . ALA B 1 4 ? 28.158 8.052 23.721 1.00 37.02 4 ALA B C 1
ATOM 1164 O O . ALA B 1 4 ? 27.022 7.602 24.046 1.00 36.62 4 ALA B O 1
ATOM 1166 N N . ASP B 1 5 ? 29.281 7.314 23.702 1.00 38.39 5 ASP B N 1
ATOM 1167 C CA . ASP B 1 5 ? 29.311 5.863 23.949 1.00 39.20 5 ASP B CA 1
ATOM 1168 C C . ASP B 1 5 ? 28.742 5.452 25.315 1.00 39.97 5 ASP B C 1
ATOM 1169 O O . ASP B 1 5 ? 28.088 4.444 25.428 1.00 39.32 5 ASP B O 1
ATOM 1174 N N . GLU B 1 6 ? 29.058 6.218 26.346 1.00 40.44 6 GLU B N 1
ATOM 1175 C CA . GLU B 1 6 ? 28.488 6.008 27.659 1.00 40.30 6 GLU B CA 1
ATOM 1176 C C . GLU B 1 6 ? 26.985 6.340 27.563 1.00 39.82 6 GLU B C 1
ATOM 1177 O O . GLU B 1 6 ? 26.070 5.555 27.982 1.00 39.51 6 GLU B O 1
ATOM 1183 N N . ALA B 1 7 ? 26.724 7.452 26.872 1.00 36.12 7 ALA B N 1
ATOM 1184 C CA . ALA B 1 7 ? 25.391 8.029 26.849 1.00 34.54 7 ALA B CA 1
ATOM 1185 C C . ALA B 1 7 ? 24.260 7.159 26.312 1.00 32.50 7 ALA B C 1
ATOM 1186 O O . ALA B 1 7 ? 23.143 7.340 26.736 1.00 32.53 7 ALA B O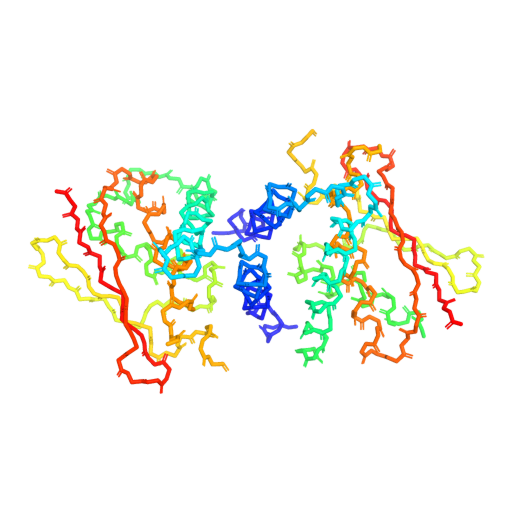 1
ATOM 1188 N N . LEU B 1 8 ? 24.516 6.260 25.368 1.00 32.14 8 LEU B N 1
ATOM 1189 C CA . LEU B 1 8 ? 23.470 5.512 24.717 1.00 31.65 8 LEU B CA 1
ATOM 1190 C C . LEU B 1 8 ? 22.619 4.768 25.740 1.00 31.93 8 LEU B C 1
ATOM 1191 O O . LEU B 1 8 ? 21.395 4.852 25.733 1.00 31.14 8 LEU B O 1
ATOM 1196 N N . PHE B 1 9 ? 23.300 4.016 26.583 1.00 31.46 9 PHE B N 1
ATOM 1197 C CA . PHE B 1 9 ? 22.554 3.276 27.610 1.00 31.92 9 PHE B CA 1
ATOM 1198 C C . PHE B 1 9 ? 21.686 4.190 28.500 1.00 31.36 9 PHE B C 1
ATOM 1199 O O . PHE B 1 9 ? 20.506 3.894 28.775 1.00 32.84 9 PHE B O 1
ATOM 1207 N N . LEU B 1 10 ? 22.268 5.290 28.989 1.00 31.50 10 LEU B N 1
ATOM 1208 C CA . LEU B 1 10 ? 21.560 6.207 29.883 1.00 31.02 10 LEU B CA 1
ATOM 1209 C C . LEU B 1 10 ? 20.302 6.683 29.143 1.00 30.11 10 LEU B C 1
ATOM 1210 O O . LEU B 1 10 ? 19.232 6.759 29.708 1.00 30.69 10 LEU B O 1
ATOM 1218 N N . LEU B 1 11 ? 20.443 7.028 27.880 1.00 30.29 11 LEU B N 1
ATOM 1219 C CA . LEU B 1 11 ? 19.326 7.586 27.134 1.00 30.52 11 LEU B CA 1
ATOM 1220 C C . LEU B 1 11 ? 18.220 6.550 26.935 1.00 30.87 11 LEU B C 1
ATOM 1221 O O . LEU B 1 11 ? 17.038 6.874 27.013 1.00 31.36 11 LEU B O 1
ATOM 1226 N N . LEU B 1 12 ? 18.618 5.332 26.572 1.00 31.35 12 LEU B N 1
ATOM 1227 C CA . LEU B 1 12 ? 17.634 4.235 26.409 1.00 30.34 12 LEU B CA 1
ATOM 1228 C C . LEU B 1 12 ? 16.960 3.916 27.746 1.00 30.40 12 LEU B C 1
ATOM 1229 O O . LEU B 1 12 ? 15.726 3.749 27.786 1.00 31.39 12 LEU B O 1
ATOM 1234 N N . HIS B 1 13 ? 17.734 3.838 28.829 1.00 31.30 13 HIS B N 1
ATOM 1235 C CA . HIS B 1 13 ? 17.151 3.582 30.154 1.00 31.90 13 HIS B CA 1
ATOM 1236 C C . HIS B 1 13 ? 16.146 4.695 30.499 1.00 32.65 13 HIS B C 1
ATOM 1237 O O . HIS B 1 13 ? 15.060 4.389 31.033 1.00 34.55 13 HIS B O 1
ATOM 1244 N N . ASN B 1 14 ? 16.493 5.969 30.238 1.00 34.23 14 ASN B N 1
ATOM 1245 C CA . ASN B 1 14 ? 15.539 7.082 30.462 1.00 33.80 14 ASN B CA 1
ATOM 1246 C C . ASN B 1 14 ? 14.200 6.836 29.740 1.00 33.42 14 ASN B C 1
ATOM 1247 O O . ASN B 1 14 ? 13.135 7.035 30.290 1.00 34.10 14 ASN B O 1
ATOM 1252 N N . GLU B 1 15 ? 14.280 6.375 28.511 1.00 32.97 15 GLU B N 1
ATOM 1253 C CA . GLU B 1 15 ? 13.098 6.072 27.711 1.00 33.51 15 GLU B CA 1
ATOM 1254 C C . GLU B 1 15 ? 12.294 4.947 28.291 1.00 34.00 15 GLU B C 1
ATOM 1255 O O . GLU B 1 15 ? 11.056 5.038 28.315 1.00 34.37 15 GLU B O 1
ATOM 1261 N N . MET B 1 16 ? 12.973 3.882 28.720 1.00 32.22 16 MET B N 1
ATOM 1262 C CA . MET B 1 16 ? 12.273 2.758 29.379 1.00 34.35 16 MET B CA 1
ATOM 1263 C C . MET B 1 16 ? 11.503 3.179 30.613 1.00 32.85 16 MET B C 1
ATOM 1264 O O . MET B 1 16 ? 10.314 2.838 30.789 1.00 33.64 16 MET B O 1
ATOM 1269 N N . VAL B 1 17 ? 12.164 3.932 31.486 1.00 31.47 17 VAL B N 1
ATOM 1270 C CA . VAL B 1 17 ? 11.530 4.387 32.732 1.00 31.95 17 VAL B CA 1
ATOM 1271 C C . VAL B 1 17 ? 10.374 5.309 32.406 1.00 32.57 17 VAL B C 1
ATOM 1272 O O . VAL B 1 17 ? 9.267 5.114 32.934 1.00 33.30 17 VAL B O 1
ATOM 1276 N N . SER B 1 18 ? 10.607 6.302 31.546 1.00 33.41 18 SER B N 1
ATOM 1277 C CA . SER B 1 18 ? 9.539 7.212 31.147 1.00 33.61 18 SER B CA 1
ATOM 1278 C C . SER B 1 18 ? 8.318 6.465 30.612 1.00 32.72 18 SER B C 1
ATOM 1279 O O . SER B 1 18 ? 7.162 6.733 30.983 1.00 31.63 18 SER B O 1
ATOM 1282 N N . GLY B 1 19 ? 8.564 5.536 29.703 1.00 31.96 19 GLY B N 1
ATOM 1283 C CA . GLY B 1 19 ? 7.503 4.784 29.084 1.00 31.07 19 GLY B CA 1
ATOM 1284 C C . GLY B 1 19 ? 6.690 3.910 30.026 1.00 30.37 19 GLY B C 1
ATOM 1285 O O . GLY B 1 19 ? 5.469 3.870 29.938 1.00 29.75 19 GLY B O 1
ATOM 1286 N N . VAL B 1 20 ? 7.365 3.215 30.930 1.00 29.05 20 VAL B N 1
ATOM 1287 C CA . VAL B 1 20 ? 6.650 2.347 31.862 1.00 29.66 20 VAL B CA 1
ATOM 1288 C C . VAL B 1 20 ? 5.735 3.184 32.692 1.00 29.31 20 VAL B C 1
ATOM 1289 O O . VAL B 1 20 ? 4.552 2.829 32.888 1.00 28.79 20 VAL B O 1
ATOM 1293 N N . TYR B 1 21 ? 6.236 4.301 33.195 1.00 30.54 21 TYR B N 1
ATOM 1294 C CA . TYR B 1 21 ? 5.387 5.155 34.021 1.00 31.16 21 TYR B CA 1
ATOM 1295 C C . TYR B 1 21 ? 4.297 5.902 33.238 1.00 30.97 21 TYR B C 1
ATOM 1296 O O . TYR B 1 21 ? 3.202 6.109 33.785 1.00 32.23 21 TYR B O 1
ATOM 1305 N N . LYS B 1 22 ? 4.563 6.336 32.007 1.00 31.26 22 LYS B N 1
ATOM 1306 C CA . LYS B 1 22 ? 3.534 7.025 31.204 1.00 32.66 22 LYS B CA 1
ATOM 1307 C C . LYS B 1 22 ? 2.438 6.060 30.766 1.00 32.98 22 LYS B C 1
ATOM 1308 O O . LYS B 1 22 ? 1.282 6.443 30.609 1.00 32.20 22 LYS B O 1
ATOM 1314 N N . SER B 1 23 ? 2.823 4.811 30.567 1.00 33.84 23 SER B N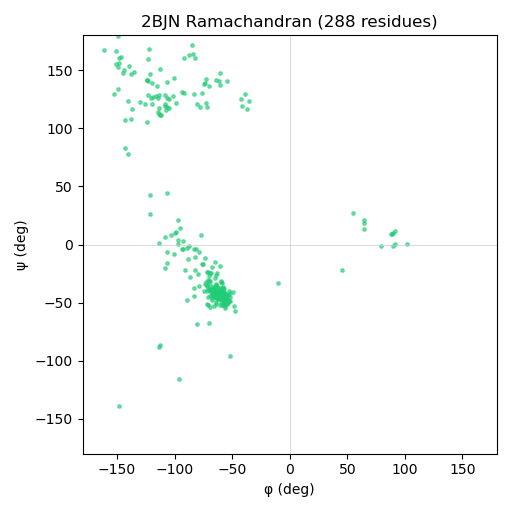 1
ATOM 1315 C CA . SER B 1 23 ? 1.951 3.797 29.994 1.00 35.28 23 SER B CA 1
ATOM 1316 C C . SER B 1 23 ? 1.214 3.012 31.069 1.00 35.88 23 SER B C 1
ATOM 1317 O O . SER B 1 23 ? 0.407 2.139 30.757 1.00 36.75 23 SER B O 1
ATOM 1321 N N . ALA B 1 24 ? 1.518 3.300 32.327 1.00 36.63 24 ALA B N 1
ATOM 1322 C CA . ALA B 1 24 ? 1.016 2.510 33.437 1.00 37.21 24 ALA B CA 1
ATOM 1323 C C . ALA B 1 24 ? -0.498 2.566 33.445 1.00 37.89 24 ALA B C 1
ATOM 1324 O O . ALA B 1 24 ? -1.069 3.624 33.219 1.00 37.73 24 ALA B O 1
ATOM 1326 N N . GLU B 1 25 ? -1.141 1.423 33.680 1.00 38.30 25 GLU B N 1
ATOM 1327 C CA . GLU B 1 25 ? -2.602 1.366 33.751 1.00 38.82 25 GLU B CA 1
ATOM 1328 C C . GLU B 1 25 ? -3.061 1.742 35.149 1.00 38.48 25 GLU B C 1
ATOM 1329 O O . GLU B 1 25 ? -2.274 1.735 36.100 1.00 37.90 25 GLU B O 1
ATOM 1335 N N . GLN B 1 26 ? -4.343 2.060 35.272 1.00 38.23 26 GLN B N 1
ATOM 1336 C CA . GLN B 1 26 ? -4.944 2.279 36.578 1.00 38.36 26 GLN B CA 1
ATOM 1337 C C . GLN B 1 26 ? -4.356 1.310 37.606 1.00 38.48 26 GLN B C 1
ATOM 1338 O O . GLN B 1 26 ? -4.487 0.091 37.473 1.00 38.75 26 GLN B O 1
ATOM 1344 N N . GLY B 1 27 ? -3.677 1.859 38.607 1.00 38.56 27 GLY B N 1
ATOM 1345 C CA . GLY B 1 27 ? -3.279 1.088 39.772 1.00 38.63 27 GLY B CA 1
ATOM 1346 C C . GLY B 1 27 ? -1.938 0.399 39.686 1.00 38.84 27 GLY B C 1
ATOM 1347 O O . GLY B 1 27 ? -1.526 -0.245 40.653 1.00 38.66 27 GLY B O 1
ATOM 1348 N N . GLU B 1 28 ? -1.250 0.528 38.549 1.00 38.73 28 GLU B N 1
ATOM 1349 C CA . GLU B 1 28 ? 0.036 -0.143 38.362 1.00 39.31 28 GLU B CA 1
ATOM 1350 C C . GLU B 1 28 ? 1.219 0.580 39.031 1.00 38.86 28 GLU B C 1
ATOM 1351 O O . GLU B 1 28 ? 2.235 -0.051 39.351 1.00 37.59 28 GLU B O 1
ATOM 1357 N N . VAL B 1 29 ? 1.124 1.891 39.239 1.00 38.36 29 VAL B N 1
ATOM 1358 C CA . VAL B 1 29 ? 2.178 2.559 40.013 1.00 38.93 29 VAL B CA 1
ATOM 1359 C C . VAL B 1 29 ? 2.089 2.100 41.468 1.00 39.01 29 VAL B C 1
ATOM 1360 O O . VAL B 1 29 ? 3.071 1.589 42.033 1.00 39.45 29 VAL B O 1
ATOM 1364 N N . GLU B 1 30 ? 0.888 2.256 42.038 1.00 38.87 30 GLU B N 1
ATOM 1365 C CA . GLU B 1 30 ? 0.636 1.998 43.453 1.00 38.81 30 GLU B CA 1
ATOM 1366 C C . GLU B 1 30 ? 0.854 0.528 43.854 1.00 38.14 30 GLU B C 1
ATOM 1367 O O . GLU B 1 30 ? 1.328 0.252 44.960 1.00 37.73 30 GLU B O 1
ATOM 1373 N N . ASN B 1 31 ? 0.524 -0.414 42.966 1.00 37.02 31 ASN B N 1
ATOM 1374 C CA . ASN B 1 31 ? 0.650 -1.831 43.306 1.00 36.31 31 ASN B CA 1
ATOM 1375 C C . ASN B 1 31 ? 2.045 -2.414 43.014 1.00 35.51 31 ASN B C 1
ATOM 1376 O O . ASN B 1 31 ? 2.276 -3.591 43.299 1.00 36.26 31 ASN B O 1
ATOM 1381 N N . GLY B 1 32 ? 2.954 -1.596 42.474 1.00 33.87 32 GLY B N 1
ATOM 1382 C CA . GLY B 1 32 ? 4.364 -1.987 42.274 1.00 33.08 32 GLY B CA 1
ATOM 1383 C C . GLY B 1 32 ? 4.638 -2.646 40.927 1.00 32.25 32 GLY B C 1
ATOM 1384 O O . GLY B 1 32 ? 5.766 -3.147 40.637 1.00 32.08 32 GLY B O 1
ATOM 1385 N N . ARG B 1 33 ? 3.650 -2.600 40.046 1.00 30.60 33 ARG B N 1
ATOM 1386 C CA . ARG B 1 33 ? 3.811 -3.272 38.772 1.00 31.12 33 ARG B CA 1
ATOM 1387 C C . ARG B 1 33 ? 4.829 -2.518 37.905 1.00 31.18 33 ARG B C 1
ATOM 1388 O O . ARG B 1 33 ? 5.524 -3.164 37.116 1.00 32.37 33 ARG B O 1
ATOM 1396 N N . CYS B 1 34 ? 4.953 -1.189 38.049 1.00 30.19 34 CYS B N 1
ATOM 1397 C CA . CYS B 1 34 ? 5.956 -0.428 37.224 1.00 30.40 34 CYS B CA 1
ATOM 1398 C C . CYS B 1 34 ? 7.362 -0.895 37.590 1.00 30.77 34 CYS B C 1
ATOM 1399 O O . CYS B 1 34 ? 8.193 -1.062 36.720 1.00 29.09 34 CYS B O 1
ATOM 1402 N N . ILE B 1 35 ? 7.584 -1.115 38.876 1.00 30.65 35 ILE B N 1
ATOM 1403 C CA . ILE B 1 35 ? 8.864 -1.635 39.360 1.00 31.56 35 ILE B CA 1
ATOM 1404 C C . ILE B 1 35 ? 9.128 -3.054 38.863 1.00 31.74 35 ILE B C 1
ATOM 1405 O O . ILE B 1 35 ? 10.243 -3.337 38.418 1.00 31.33 35 ILE B O 1
ATOM 1410 N N . THR B 1 36 ? 8.140 -3.958 38.920 1.00 31.04 36 THR B N 1
ATOM 1411 C CA . THR B 1 36 ? 8.421 -5.308 38.439 1.00 32.70 36 THR B CA 1
ATOM 1412 C C . THR B 1 36 ? 8.661 -5.290 36.968 1.00 32.46 36 THR B C 1
ATOM 1413 O O . THR B 1 36 ? 9.506 -6.075 36.523 1.00 32.68 36 THR B O 1
ATOM 1417 N N . LYS B 1 37 ? 7.921 -4.453 36.211 1.00 32.45 37 LYS B N 1
ATOM 1418 C CA . LYS B 1 37 ? 8.210 -4.358 34.774 1.00 32.11 37 LYS B CA 1
ATOM 1419 C C . LYS B 1 37 ? 9.662 -3.987 34.594 1.00 31.35 37 LYS B C 1
ATOM 1420 O O . LYS B 1 37 ? 10.368 -4.563 33.791 1.00 31.19 37 LYS B O 1
ATOM 1426 N N . LEU B 1 38 ? 10.134 -2.937 35.268 1.00 29.56 38 LEU B N 1
ATOM 1427 C CA . LEU B 1 38 ? 11.533 -2.563 35.042 1.00 30.06 38 LEU B CA 1
ATOM 1428 C C . LEU B 1 38 ? 12.523 -3.641 35.499 1.00 30.63 38 LEU B C 1
ATOM 1429 O O . LEU B 1 38 ? 13.547 -3.919 34.790 1.00 30.35 38 LEU B O 1
ATOM 1434 N N . GLU B 1 39 ? 12.268 -4.258 36.626 1.00 31.11 39 GLU B N 1
ATOM 1435 C CA . GLU B 1 39 ? 13.129 -5.382 37.054 1.00 32.49 39 GLU B CA 1
ATOM 1436 C C . GLU B 1 39 ? 13.146 -6.547 36.032 1.00 33.16 39 GLU B C 1
ATOM 1437 O O . GLU B 1 39 ? 14.197 -7.096 35.724 1.00 33.33 39 GLU B O 1
ATOM 1443 N N . ASN B 1 40 ? 11.969 -6.886 35.508 1.00 31.66 40 ASN B N 1
ATOM 1444 C CA . ASN B 1 40 ? 11.814 -8.007 34.572 1.00 32.41 40 ASN B CA 1
ATOM 1445 C C . ASN B 1 40 ? 12.555 -7.703 33.269 1.00 34.00 40 ASN B C 1
ATOM 1446 O O . ASN B 1 40 ? 13.198 -8.557 32.667 1.00 33.97 40 ASN B O 1
ATOM 1451 N N . MET B 1 41 ? 12.402 -6.478 32.779 1.00 33.19 41 MET B N 1
ATOM 1452 C CA . MET B 1 41 ? 13.130 -6.083 31.557 1.00 33.91 41 MET B CA 1
ATOM 1453 C C . MET B 1 41 ? 14.636 -6.190 31.810 1.00 33.60 41 MET B C 1
ATOM 1454 O O . MET B 1 41 ? 15.422 -6.654 30.969 1.00 33.70 41 MET B O 1
ATOM 1459 N N . GLY B 1 42 ? 15.076 -5.714 32.971 1.00 33.60 42 GLY B N 1
ATOM 1460 C CA . GLY B 1 42 ? 16.511 -5.788 33.321 1.00 33.54 42 GLY B CA 1
ATOM 1461 C C . GLY B 1 42 ? 16.994 -7.241 33.388 1.00 32.95 42 GLY B C 1
ATOM 1462 O O . GLY B 1 42 ? 18.117 -7.550 32.917 1.00 32.41 42 GLY B O 1
ATOM 1463 N N . PHE B 1 43 ? 16.214 -8.098 34.022 1.00 32.86 43 PHE B N 1
ATOM 1464 C CA . PHE B 1 43 ? 16.511 -9.563 34.138 1.00 32.35 43 PHE B CA 1
ATOM 1465 C C . PHE B 1 43 ? 16.798 -10.152 32.758 1.00 32.67 43 PHE B C 1
ATOM 1466 O O . PHE B 1 43 ? 17.853 -10.790 32.485 1.00 33.92 43 PHE B O 1
ATOM 1474 N N . ARG B 1 44 ? 15.910 -9.843 31.829 1.00 32.21 44 ARG B N 1
ATOM 1475 C CA . ARG B 1 44 ? 16.009 -10.400 30.453 1.00 31.94 44 ARG B CA 1
ATOM 1476 C C . ARG B 1 44 ? 17.251 -9.887 29.755 1.00 33.62 44 ARG B C 1
ATOM 1477 O O . ARG B 1 44 ? 17.930 -10.596 28.994 1.00 34.12 44 ARG B O 1
ATOM 1485 N N . VAL B 1 45 ? 17.542 -8.616 29.935 1.00 32.79 45 VAL B N 1
ATOM 1486 C CA . VAL B 1 45 ? 18.728 -8.033 29.246 1.00 32.84 45 VAL B CA 1
ATOM 1487 C C . VAL B 1 45 ? 19.962 -8.634 29.878 1.00 33.48 45 VAL B C 1
ATOM 1488 O O . VAL B 1 45 ? 20.922 -8.982 29.165 1.00 32.78 45 VAL B O 1
ATOM 1492 N N . GLY B 1 46 ? 19.986 -8.713 31.198 1.00 32.88 46 GLY B N 1
ATOM 1493 C CA . GLY B 1 46 ? 21.133 -9.359 31.902 1.00 33.38 46 GLY B CA 1
ATOM 1494 C C . GLY B 1 46 ? 21.398 -10.780 31.432 1.00 33.13 46 GLY B C 1
ATOM 1495 O O . GLY B 1 46 ? 22.538 -11.171 31.177 1.00 33.07 46 GLY B O 1
ATOM 1496 N N . GLN B 1 47 ? 20.331 -11.592 31.318 1.00 34.76 47 GLN B N 1
ATOM 1497 C CA . GLN B 1 47 ? 20.468 -12.962 30.779 1.00 34.35 47 GLN B CA 1
ATOM 1498 C C . GLN B 1 47 ? 21.092 -12.931 29.378 1.00 33.40 47 GLN B C 1
ATOM 1499 O O . GLN B 1 47 ? 21.996 -13.680 29.059 1.00 34.54 47 GLN B O 1
ATOM 1505 N N . GLY B 1 48 ? 20.566 -12.067 28.509 1.00 32.54 48 GLY B N 1
ATOM 1506 C CA . GLY B 1 48 ? 21.015 -11.938 27.140 1.00 32.71 48 GLY B CA 1
ATOM 1507 C C . GLY B 1 48 ? 22.466 -11.581 27.035 1.00 32.58 48 GLY B C 1
ATOM 1508 O O . GLY B 1 48 ? 23.152 -12.010 26.125 1.00 32.59 48 GLY B O 1
ATOM 1509 N N . LEU B 1 49 ? 22.933 -10.649 27.875 1.00 31.82 49 LEU B N 1
ATOM 1510 C CA . LEU B 1 49 ? 24.346 -10.319 27.862 1.00 32.84 49 LEU B CA 1
ATOM 1511 C C . LEU B 1 49 ? 25.221 -11.502 28.245 1.00 32.32 49 LEU B C 1
ATOM 1512 O O . LEU B 1 49 ? 26.248 -11.714 27.613 1.00 32.30 49 LEU B O 1
ATOM 1517 N N . ILE B 1 50 ? 24.857 -12.238 29.285 1.00 31.87 50 ILE B N 1
ATOM 1518 C CA . ILE B 1 50 ? 25.631 -13.434 29.697 1.00 32.76 50 ILE B CA 1
ATOM 1519 C C . ILE B 1 50 ? 25.856 -14.361 28.536 1.00 31.88 50 ILE B C 1
ATOM 1520 O O . ILE B 1 50 ? 26.970 -14.990 28.380 1.00 35.27 50 ILE B O 1
ATOM 1525 N N . GLU B 1 51 ? 24.841 -14.546 27.731 1.00 28.95 51 GLU B N 1
ATOM 1526 C CA . GLU B 1 51 ? 24.932 -15.479 26.629 1.00 28.62 51 GLU B CA 1
ATOM 1527 C C . GLU B 1 51 ? 25.961 -15.048 25.591 1.00 28.39 51 GLU B C 1
ATOM 1528 O O . GLU B 1 51 ? 26.358 -15.823 24.756 1.00 29.86 51 GLU B O 1
ATOM 1534 N N . ARG B 1 52 ? 26.389 -13.802 25.652 1.00 27.55 52 ARG B N 1
ATOM 1535 C CA . ARG B 1 52 ? 27.341 -13.286 24.703 1.00 27.98 52 ARG B CA 1
ATOM 1536 C C . ARG B 1 52 ? 28.790 -13.159 25.219 1.00 29.51 52 ARG B C 1
ATOM 1537 O O . ARG B 1 52 ? 29.631 -12.609 24.531 1.00 32.33 52 ARG B O 1
ATOM 1545 N N . PHE B 1 53 ? 29.070 -13.675 26.408 1.00 26.81 53 PHE B N 1
ATOM 1546 C CA . PHE B 1 53 ? 30.438 -13.815 26.885 1.00 28.23 53 PHE B CA 1
ATOM 1547 C C . PHE B 1 53 ? 30.926 -15.264 26.700 1.00 29.43 53 PHE B C 1
ATOM 1548 O O . PHE B 1 53 ? 30.167 -16.227 26.892 1.00 29.36 53 PHE B O 1
ATOM 1556 N N . THR B 1 54 ? 32.204 -15.372 26.363 1.00 29.61 54 THR B N 1
ATOM 1557 C CA . THR B 1 54 ? 32.874 -16.658 26.193 1.00 30.75 54 THR B CA 1
ATOM 1558 C C . THR B 1 54 ? 33.043 -17.340 27.543 1.00 31.76 54 THR B C 1
ATOM 1559 O O . THR B 1 54 ? 33.411 -16.698 28.523 1.00 32.05 54 THR B O 1
ATOM 1563 N N . LYS B 1 55 ? 32.772 -18.638 27.627 1.00 34.53 55 LYS B N 1
ATOM 1564 C CA . LYS B 1 55 ? 32.961 -19.333 28.905 1.00 36.34 55 LYS B CA 1
ATOM 1565 C C . LYS B 1 55 ? 34.098 -20.325 28.796 1.00 37.34 55 LYS B C 1
ATOM 1566 O O . LYS B 1 55 ? 34.397 -20.829 27.716 1.00 37.66 55 LYS B O 1
ATOM 1572 N N . ASP B 1 56 ? 34.753 -20.554 29.923 1.00 39.07 56 ASP B N 1
ATOM 1573 C CA . ASP B 1 56 ? 35.553 -21.744 30.118 1.00 40.64 56 ASP B CA 1
ATOM 1574 C C . ASP B 1 56 ? 35.522 -22.099 31.600 1.00 41.32 56 ASP B C 1
ATOM 1575 O O . ASP B 1 56 ? 34.880 -21.393 32.410 1.00 41.73 56 ASP B O 1
ATOM 1580 N N . THR B 1 57 ? 36.210 -23.189 31.937 1.00 42.32 57 THR B N 1
ATOM 1581 C CA . THR B 1 57 ? 36.249 -23.719 33.289 1.00 43.00 57 THR B CA 1
ATOM 1582 C C . THR B 1 57 ? 36.522 -22.643 34.320 1.00 43.50 57 THR B C 1
ATOM 1583 O O . THR B 1 57 ? 35.715 -22.436 35.225 1.00 44.47 57 THR B O 1
ATOM 1587 N N . ALA B 1 58 ? 37.646 -21.945 34.161 1.00 43.82 58 ALA B N 1
ATOM 1588 C CA . ALA B 1 58 ? 38.147 -21.009 35.178 1.00 43.86 58 ALA B CA 1
ATOM 1589 C C . ALA B 1 58 ? 37.335 -19.712 35.284 1.00 43.94 58 ALA B C 1
ATOM 1590 O O . ALA B 1 58 ? 37.197 -19.122 36.365 1.00 43.71 58 ALA B O 1
ATOM 1592 N N . ARG B 1 59 ? 36.785 -19.246 34.176 1.00 43.43 59 ARG B N 1
ATOM 1593 C CA . ARG B 1 59 ? 35.910 -18.124 34.300 1.00 44.23 59 ARG B CA 1
ATOM 1594 C C . ARG B 1 59 ? 34.800 -18.654 35.215 1.00 44.62 59 ARG B C 1
ATOM 1595 O O . ARG B 1 59 ? 34.511 -19.866 35.219 1.00 46.06 59 ARG B O 1
ATOM 1603 N N . PHE B 1 60 ? 34.217 -17.794 36.041 1.00 44.88 60 PHE B N 1
ATOM 1604 C CA . PHE B 1 60 ? 33.070 -18.231 36.810 1.00 43.44 60 PHE B CA 1
ATOM 1605 C C . PHE B 1 60 ? 33.418 -19.476 37.618 1.00 43.32 60 PHE B C 1
ATOM 1606 O O . PHE B 1 60 ? 32.542 -20.292 37.899 1.00 43.58 60 PHE B O 1
ATOM 1614 N N . LYS B 1 61 ? 34.692 -19.649 37.977 1.00 42.33 61 LYS B N 1
ATOM 1615 C CA . LYS B 1 61 ? 35.074 -20.721 38.887 1.00 41.18 61 LYS B CA 1
ATOM 1616 C C . LYS B 1 61 ? 34.200 -20.659 40.163 1.00 39.89 61 LYS B C 1
ATOM 1617 O O . LYS B 1 61 ? 33.072 -21.177 40.171 1.00 41.18 61 LYS B O 1
ATOM 1623 N N . ASP B 1 62 ? 34.696 -20.018 41.225 1.00 36.68 62 ASP B N 1
ATOM 1624 C CA . ASP B 1 62 ? 33.926 -19.903 42.444 1.00 34.04 62 ASP B CA 1
ATOM 1625 C C . ASP B 1 62 ? 32.968 -18.706 42.415 1.00 31.44 62 ASP B C 1
ATOM 1626 O O . ASP B 1 62 ? 32.978 -17.883 41.496 1.00 30.71 62 ASP B O 1
ATOM 1631 N N . GLU B 1 63 ? 32.118 -18.641 43.430 1.00 29.04 63 GLU B N 1
ATOM 1632 C CA . GLU B 1 63 ? 31.110 -17.612 43.519 1.00 28.12 63 GLU B CA 1
ATOM 1633 C C . GLU B 1 63 ? 31.733 -16.208 43.487 1.00 26.53 63 GLU B C 1
ATOM 1634 O O . GLU B 1 63 ? 31.189 -15.298 42.829 1.00 26.89 63 GLU B O 1
ATOM 1640 N N . LEU B 1 64 ? 32.854 -16.014 44.194 1.00 28.49 64 LEU B N 1
ATOM 1641 C CA . LEU B 1 64 ? 33.487 -14.685 44.243 1.00 28.25 64 LEU B CA 1
ATOM 1642 C C . LEU B 1 64 ? 33.987 -14.319 42.858 1.00 28.62 64 LEU B C 1
ATOM 1643 O O . LEU B 1 64 ? 33.873 -13.152 42.431 1.00 28.58 64 LEU B O 1
ATOM 1648 N N . ASP B 1 65 ? 34.495 -15.281 42.113 1.00 27.86 65 ASP B N 1
ATOM 1649 C CA . ASP B 1 65 ? 34.854 -14.977 40.709 1.00 29.09 65 ASP B CA 1
ATOM 1650 C C . ASP B 1 65 ? 33.695 -14.518 39.844 1.00 29.23 65 ASP B C 1
ATOM 1651 O O . ASP B 1 65 ? 33.850 -13.606 39.002 1.00 26.23 65 ASP B O 1
ATOM 1656 N N . ILE B 1 66 ? 32.537 -15.170 39.983 1.00 30.71 66 ILE B N 1
ATOM 1657 C CA . ILE B 1 66 ? 31.348 -14.726 39.296 1.00 31.87 66 ILE B CA 1
ATOM 1658 C C . ILE B 1 66 ? 30.985 -13.287 39.731 1.00 30.38 66 ILE B C 1
ATOM 1659 O O . ILE B 1 66 ? 30.692 -12.395 38.885 1.00 31.77 66 ILE B O 1
ATOM 1664 N N . MET B 1 67 ? 31.046 -13.016 41.027 1.00 31.51 67 MET B N 1
ATOM 1665 C CA . MET B 1 67 ? 30.754 -11.689 41.498 1.00 32.10 67 MET B CA 1
ATOM 1666 C C . MET B 1 67 ? 31.740 -10.630 40.949 1.00 32.41 67 MET B C 1
ATOM 1667 O O . MET B 1 67 ? 31.327 -9.491 40.574 1.00 33.21 67 MET B O 1
ATOM 1672 N N . LYS B 1 68 ? 33.015 -10.996 40.862 1.00 31.27 68 LYS B N 1
ATOM 1673 C CA . LYS B 1 68 ? 33.995 -10.030 40.319 1.00 32.08 68 LYS B CA 1
ATOM 1674 C C . LYS B 1 68 ? 33.689 -9.775 38.836 1.00 31.68 68 LYS B C 1
ATOM 1675 O O . LYS B 1 68 ? 33.834 -8.654 38.335 1.00 32.68 68 LYS B O 1
ATOM 1681 N N . PHE B 1 69 ? 33.268 -10.810 38.127 1.00 32.25 69 PHE B N 1
ATOM 1682 C CA . PHE B 1 69 ? 32.832 -10.630 36.713 1.00 32.00 69 PHE B CA 1
ATOM 1683 C C . PHE B 1 69 ? 31.669 -9.641 36.602 1.00 32.51 69 PHE B C 1
ATOM 1684 O O . PHE B 1 69 ? 31.651 -8.749 35.745 1.00 33.38 69 PHE B O 1
ATOM 1692 N N . ILE B 1 70 ? 30.663 -9.769 37.472 1.00 32.20 70 ILE B N 1
ATOM 1693 C CA . ILE B 1 70 ? 29.547 -8.829 37.474 1.00 32.19 70 ILE B CA 1
ATOM 1694 C C . ILE B 1 70 ? 30.046 -7.400 37.650 1.00 31.40 70 ILE B C 1
ATOM 1695 O O . ILE B 1 70 ? 29.592 -6.487 36.974 1.00 33.36 70 ILE B O 1
ATOM 1700 N N . CYS B 1 71 ? 31.013 -7.216 38.543 1.00 30.75 71 CYS B N 1
ATOM 1701 C CA . CYS B 1 71 ? 31.596 -5.907 38.876 1.00 32.15 71 CYS B CA 1
ATOM 1702 C C . CYS B 1 71 ? 32.443 -5.285 37.803 1.00 31.86 71 CYS B C 1
ATOM 1703 O O . CYS B 1 71 ? 32.676 -4.072 37.797 1.00 32.65 71 CYS B O 1
ATOM 1706 N N . LYS B 1 72 ? 33.015 -6.137 36.974 1.00 32.52 72 LYS B N 1
ATOM 1707 C CA . LYS B 1 72 ? 34.038 -5.699 36.038 1.00 31.58 72 LYS B CA 1
ATOM 1708 C C . LYS B 1 72 ? 33.523 -5.818 34.605 1.00 33.28 72 LYS B C 1
ATOM 1709 O O . LYS B 1 72 ? 32.915 -4.874 34.094 1.00 32.52 72 LYS B O 1
ATOM 1715 N N . ASP B 1 73 ? 33.696 -6.970 33.956 1.00 32.13 73 ASP B N 1
ATOM 1716 C CA . ASP B 1 73 ? 33.333 -7.077 32.543 1.00 33.66 73 ASP B CA 1
ATOM 1717 C C . ASP B 1 73 ? 31.833 -6.769 32.288 1.00 32.91 73 ASP B C 1
ATOM 1718 O O . ASP B 1 73 ? 31.461 -6.139 31.286 1.00 33.29 73 ASP B O 1
ATOM 1723 N N . PHE B 1 74 ? 30.978 -7.236 33.178 1.00 33.01 74 PHE B N 1
ATOM 1724 C CA . PHE B 1 74 ? 29.515 -7.074 33.004 1.00 33.62 74 PHE B CA 1
ATOM 1725 C C . PHE B 1 74 ? 29.136 -5.618 33.229 1.00 32.27 74 PHE B C 1
ATOM 1726 O O . PHE B 1 74 ? 28.543 -4.980 32.374 1.00 32.95 74 PHE B O 1
ATOM 1734 N N . TRP B 1 75 ? 29.556 -5.045 34.331 1.00 32.70 75 TRP B N 1
ATOM 1735 C CA . TRP B 1 75 ? 29.284 -3.623 34.639 1.00 33.76 75 TRP B CA 1
ATOM 1736 C C . TRP B 1 75 ? 29.825 -2.724 33.528 1.00 33.87 75 TRP B C 1
ATOM 1737 O O . TRP B 1 75 ? 29.190 -1.764 33.055 1.00 34.50 75 TRP B O 1
ATOM 1748 N N . THR B 1 76 ? 31.009 -3.024 33.047 1.00 32.96 76 THR B N 1
ATOM 1749 C CA . THR B 1 76 ? 31.592 -2.182 32.027 1.00 33.52 76 THR B CA 1
ATOM 1750 C C . THR B 1 76 ? 30.788 -2.204 30.731 1.00 32.28 76 THR B C 1
ATOM 1751 O O . THR B 1 76 ? 30.632 -1.166 30.041 1.00 31.90 76 THR B O 1
ATOM 1755 N N . THR B 1 77 ? 30.229 -3.361 30.385 1.00 32.70 77 THR B N 1
ATOM 1756 C CA . THR B 1 77 ? 29.386 -3.482 29.216 1.00 32.47 77 THR B CA 1
ATOM 1757 C C . THR B 1 77 ? 28.266 -2.419 29.211 1.00 33.18 77 THR B C 1
ATOM 1758 O O . THR B 1 77 ? 28.006 -1.791 28.162 1.00 32.35 77 THR B O 1
ATOM 1762 N N . VAL B 1 78 ? 27.633 -2.253 30.364 1.00 32.56 78 VAL B N 1
ATOM 1763 C CA . VAL B 1 78 ? 26.450 -1.443 30.479 1.00 32.50 78 VAL B CA 1
ATOM 1764 C C . VAL B 1 78 ? 26.836 0.008 30.783 1.00 33.04 78 VAL B C 1
ATOM 1765 O O . VAL B 1 78 ? 26.284 0.925 30.178 1.00 34.69 78 VAL B O 1
ATOM 1769 N N . PHE B 1 79 ? 27.717 0.201 31.753 1.00 32.58 79 PHE B N 1
ATOM 1770 C CA . PHE B 1 79 ? 27.972 1.551 32.314 1.00 31.74 79 PHE B CA 1
ATOM 1771 C C . PHE B 1 79 ? 29.300 2.185 31.897 1.00 33.82 79 PHE B C 1
ATOM 1772 O O . PHE B 1 79 ? 29.589 3.322 32.292 1.00 31.03 79 PHE B O 1
ATOM 1780 N N . LYS B 1 80 ? 30.131 1.411 31.192 1.00 29.53 80 LYS B N 1
ATOM 1781 C CA . LYS B 1 80 ? 31.432 1.883 30.753 1.00 29.96 80 LYS B CA 1
ATOM 1782 C C . LYS B 1 80 ? 32.421 2.209 31.891 1.00 29.57 80 LYS B C 1
ATOM 1783 O O . LYS B 1 80 ? 33.427 2.960 31.682 1.00 31.02 80 LYS B O 1
ATOM 1789 N N . LYS B 1 81 ? 32.161 1.687 33.081 1.00 30.07 81 LYS B N 1
ATOM 1790 C CA . LYS B 1 81 ? 33.124 1.666 34.175 1.00 31.06 81 LYS B CA 1
ATOM 1791 C C . LYS B 1 81 ? 32.822 0.447 35.038 1.00 32.37 81 LYS B C 1
ATOM 1792 O O . LYS B 1 81 ? 31.750 -0.203 34.859 1.00 30.74 81 LYS B O 1
ATOM 1798 N N . GLN B 1 82 ? 33.770 0.110 35.918 1.00 32.58 82 GLN B N 1
ATOM 1799 C CA . GLN B 1 82 ? 33.614 -1.013 36.841 1.00 33.15 82 GLN B CA 1
ATOM 1800 C C . GLN B 1 82 ? 33.015 -0.520 38.127 1.00 33.26 82 GLN B C 1
ATOM 1801 O O . GLN B 1 82 ? 33.086 0.678 38.425 1.00 34.24 82 GLN B O 1
ATOM 1807 N N . ILE B 1 83 ? 32.442 -1.455 38.892 1.00 32.87 83 ILE B N 1
ATOM 1808 C CA . ILE B 1 83 ? 32.058 -1.183 40.277 1.00 32.15 83 ILE B CA 1
ATOM 1809 C C . ILE B 1 83 ? 33.261 -0.665 41.043 1.00 32.11 83 ILE B C 1
ATOM 1810 O O . ILE B 1 83 ? 34.404 -1.133 40.830 1.00 31.14 83 ILE B O 1
ATOM 1815 N N . ASP B 1 84 ? 33.038 0.321 41.927 1.00 30.48 84 ASP B N 1
ATOM 1816 C CA . ASP B 1 84 ? 34.132 0.958 42.657 1.00 30.88 84 ASP B CA 1
ATOM 1817 C C . ASP B 1 84 ? 34.628 0.118 43.827 1.00 30.20 84 ASP B C 1
ATOM 1818 O O . ASP B 1 84 ? 35.809 0.108 44.121 1.00 31.40 84 ASP B O 1
ATOM 1823 N N . ASN B 1 85 ? 33.714 -0.573 44.485 1.00 30.58 85 ASN B N 1
ATOM 1824 C CA . ASN B 1 85 ? 34.064 -1.430 45.624 1.00 31.51 85 ASN B CA 1
ATOM 1825 C C . ASN B 1 85 ? 33.131 -2.609 45.718 1.00 31.66 85 ASN B C 1
ATOM 1826 O O . ASN B 1 85 ? 31.906 -2.439 45.644 1.00 31.15 85 ASN B O 1
ATOM 1831 N N . LEU B 1 86 ? 33.722 -3.793 45.916 1.00 32.26 86 LEU B N 1
ATOM 1832 C CA . LEU B 1 86 ? 32.977 -5.015 46.207 1.00 33.17 86 LEU B CA 1
ATOM 1833 C C . LEU B 1 86 ? 33.306 -5.491 47.636 1.00 33.15 86 LEU B C 1
ATOM 1834 O O . LEU B 1 86 ? 34.460 -5.621 48.008 1.00 33.59 86 LEU B O 1
ATOM 1839 N N . ARG B 1 87 ? 32.278 -5.692 48.453 1.00 33.75 87 ARG B N 1
ATOM 1840 C CA . ARG B 1 87 ? 32.437 -6.167 49.824 1.00 35.91 87 ARG B CA 1
ATOM 1841 C C . ARG B 1 87 ? 31.608 -7.423 49.983 1.00 34.44 87 ARG B C 1
ATOM 1842 O O . ARG B 1 87 ? 30.518 -7.519 49.443 1.00 34.19 87 ARG B O 1
ATOM 1850 N N . THR B 1 88 ? 32.126 -8.398 50.714 1.00 34.06 88 THR B N 1
ATOM 1851 C CA . THR B 1 88 ? 31.333 -9.547 51.056 1.00 35.35 88 THR B CA 1
ATOM 1852 C C . THR B 1 88 ? 31.579 -9.988 52.500 1.00 34.48 88 THR B C 1
ATOM 1853 O O . THR B 1 88 ? 32.656 -9.764 53.058 1.00 32.93 88 THR B O 1
ATOM 1857 N N . ASN B 1 89 ? 30.574 -10.636 53.092 1.00 35.42 89 ASN B N 1
ATOM 1858 C CA . ASN B 1 89 ? 30.765 -11.322 54.331 1.00 34.28 89 ASN B CA 1
ATOM 1859 C C . ASN B 1 89 ? 31.216 -12.777 54.147 1.00 33.87 89 ASN B C 1
ATOM 1860 O O . ASN B 1 89 ? 31.489 -13.477 55.122 1.00 32.05 89 ASN B O 1
ATOM 1865 N N . HIS B 1 90 ? 31.297 -13.209 52.885 1.00 32.66 90 HIS B N 1
ATOM 1866 C CA . HIS B 1 90 ? 31.633 -14.582 52.490 1.00 33.63 90 HIS B CA 1
ATOM 1867 C C . HIS B 1 90 ? 30.578 -15.602 52.945 1.00 34.19 90 HIS B C 1
ATOM 1868 O O . HIS B 1 90 ? 30.825 -16.829 52.957 1.00 33.90 90 HIS B O 1
ATOM 1875 N N . GLN B 1 91 ? 29.424 -15.093 53.370 1.00 34.14 91 GLN B N 1
ATOM 1876 C CA . GLN B 1 91 ? 28.327 -15.924 53.861 1.00 35.36 91 GLN B CA 1
ATOM 1877 C C . GLN B 1 91 ? 27.087 -15.657 52.995 1.00 35.25 91 GLN B C 1
ATOM 1878 O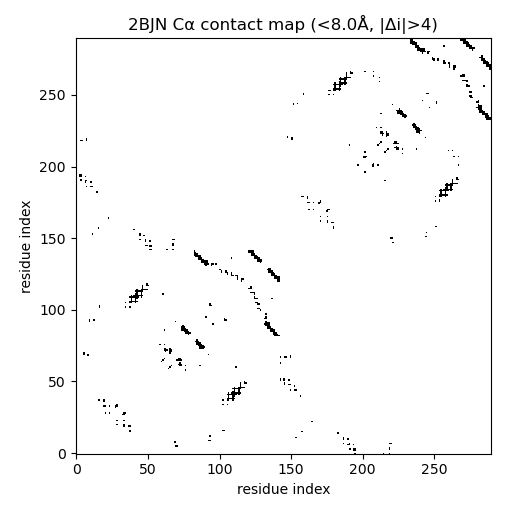 O . GLN B 1 91 ? 25.961 -15.838 53.433 1.00 36.81 91 GLN B O 1
ATOM 1884 N N . GLY B 1 92 ? 27.306 -15.237 51.754 1.00 34.91 92 GLY B N 1
ATOM 1885 C CA . GLY B 1 92 ? 26.213 -15.063 50.782 1.00 34.57 92 GLY B CA 1
ATOM 1886 C C . GLY B 1 92 ? 25.715 -13.650 50.516 1.00 34.06 92 GLY B C 1
ATOM 1887 O O . GLY B 1 92 ? 24.820 -13.465 49.707 1.00 34.79 92 GLY B O 1
ATOM 1888 N N . ILE B 1 93 ? 26.302 -12.654 51.159 1.00 32.57 93 ILE B N 1
ATOM 1889 C CA . ILE B 1 93 ? 25.929 -11.266 50.937 1.00 32.09 93 ILE B CA 1
ATOM 1890 C C . ILE B 1 93 ? 27.075 -10.500 50.345 1.00 31.30 93 ILE B C 1
ATOM 1891 O O . ILE B 1 93 ? 28.182 -10.489 50.871 1.00 32.09 93 ILE B O 1
ATOM 1896 N N . TYR B 1 94 ? 26.788 -9.833 49.240 1.00 30.18 94 TYR B N 1
ATOM 1897 C CA . TYR B 1 94 ? 27.765 -8.979 48.556 1.00 30.22 94 TYR B CA 1
ATOM 1898 C C . TYR B 1 94 ? 27.191 -7.573 48.438 1.00 30.80 94 TYR B C 1
ATOM 1899 O O . TYR B 1 94 ? 25.983 -7.428 48.303 1.00 30.58 94 TYR B O 1
ATOM 1908 N N . VAL B 1 95 ? 28.023 -6.559 48.631 1.00 28.88 95 VAL B N 1
ATOM 1909 C CA . VAL B 1 95 ? 27.597 -5.189 48.420 1.00 30.80 95 VAL B CA 1
ATOM 1910 C C . VAL B 1 95 ? 28.517 -4.598 47.350 1.00 31.40 95 VAL B C 1
ATOM 1911 O O . VAL B 1 95 ? 29.758 -4.613 47.505 1.00 30.24 95 VAL B O 1
ATOM 1915 N N . LEU B 1 96 ? 27.874 -4.047 46.297 1.00 32.34 96 LEU B N 1
ATOM 1916 C CA . LEU B 1 96 ? 28.500 -3.492 45.109 1.00 32.89 96 LEU B CA 1
ATOM 1917 C C . LEU B 1 96 ? 28.236 -1.995 45.155 1.00 33.67 96 LEU B C 1
ATOM 1918 O O . LEU B 1 96 ? 27.099 -1.577 45.097 1.00 35.14 96 LEU B O 1
ATOM 1923 N N . GLN B 1 97 ? 29.283 -1.213 45.364 1.00 32.53 97 GLN B N 1
ATOM 1924 C CA . GLN B 1 97 ? 29.173 0.231 45.369 1.00 33.35 97 GLN B CA 1
ATOM 1925 C C . GLN B 1 97 ? 29.648 0.865 44.078 1.00 32.19 97 GLN B C 1
ATOM 1926 O O . GLN B 1 97 ? 30.750 0.637 43.621 1.00 30.62 97 GLN B O 1
ATOM 1932 N N . ASP B 1 98 ? 28.773 1.694 43.518 1.00 32.81 98 ASP B N 1
ATOM 1933 C CA . ASP B 1 98 ? 29.094 2.523 42.352 1.00 33.04 98 ASP B CA 1
ATOM 1934 C C . ASP B 1 98 ? 29.037 3.957 42.880 1.00 32.23 98 ASP B C 1
ATOM 1935 O O . ASP B 1 98 ? 27.965 4.448 43.252 1.00 32.77 98 ASP B O 1
ATOM 1940 N N . ASN B 1 99 ? 30.189 4.619 42.938 1.00 30.30 99 ASN B N 1
ATOM 1941 C CA . ASN B 1 99 ? 30.337 5.944 43.581 1.00 30.18 99 ASN B CA 1
ATOM 1942 C C . ASN B 1 99 ? 29.673 7.057 42.803 1.00 29.47 99 ASN B C 1
ATOM 1943 O O . ASN B 1 99 ? 29.412 8.145 43.333 1.00 30.36 99 ASN B O 1
ATOM 1948 N N . LYS B 1 100 ? 29.499 6.832 41.509 1.00 30.39 100 LYS B N 1
ATOM 1949 C CA . LYS B 1 100 ? 28.908 7.849 40.614 1.00 30.78 100 LYS B CA 1
ATOM 1950 C C . LYS B 1 100 ? 27.998 7.126 39.637 1.00 31.64 100 LYS B C 1
ATOM 1951 O O . LYS B 1 100 ? 28.384 6.839 38.493 1.00 32.51 100 LYS B O 1
ATOM 1962 N N . PHE B 1 101 ? 26.813 6.767 40.104 1.00 31.63 101 PHE B N 1
ATOM 1963 C CA . PHE B 1 101 ? 25.946 5.889 39.323 1.00 30.87 101 PHE B CA 1
ATOM 1964 C C . PHE B 1 101 ? 25.394 6.636 38.136 1.00 30.83 101 PHE B C 1
ATOM 1965 O O . PHE B 1 101 ? 24.742 7.659 38.273 1.00 30.79 101 PHE B O 1
ATOM 1973 N N . ARG B 1 102 ? 25.725 6.147 36.960 1.00 32.75 102 ARG B N 1
ATOM 1974 C CA . ARG B 1 102 ? 25.554 6.942 35.761 1.00 33.62 102 ARG B CA 1
ATOM 1975 C C . ARG B 1 102 ? 24.107 7.316 35.416 1.00 32.61 102 ARG B C 1
ATOM 1976 O O . ARG B 1 102 ? 23.861 8.367 34.798 1.00 31.40 102 ARG B O 1
ATOM 1984 N N . LEU B 1 103 ? 23.167 6.510 35.862 1.00 32.06 103 LEU B N 1
ATOM 1985 C CA . LEU B 1 103 ? 21.747 6.780 35.590 1.00 33.45 103 LEU B CA 1
ATOM 1986 C C . LEU B 1 103 ? 21.225 7.918 36.454 1.00 35.12 103 LEU B C 1
ATOM 1987 O O . LEU B 1 103 ? 20.208 8.548 36.092 1.00 37.42 103 LEU B O 1
ATOM 1992 N N . LEU B 1 104 ? 21.959 8.242 37.521 1.00 35.68 104 LEU B N 1
ATOM 1993 C CA . LEU B 1 104 ? 21.613 9.364 38.432 1.00 37.63 104 LEU B CA 1
ATOM 1994 C C . LEU B 1 104 ? 22.411 10.640 38.202 1.00 38.24 104 LEU B C 1
ATOM 1995 O O . LEU B 1 104 ? 22.130 11.639 38.840 1.00 39.68 104 LEU B O 1
ATOM 2000 N N . THR B 1 105 ? 23.427 10.594 37.345 1.00 39.24 105 THR B N 1
ATOM 2001 C CA . THR B 1 105 ? 24.257 11.758 37.042 1.00 40.53 105 THR B CA 1
ATOM 2002 C C . THR B 1 105 ? 23.960 12.312 35.655 1.00 40.6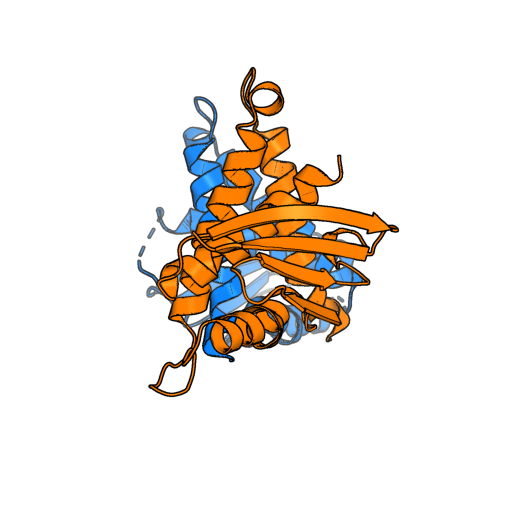0 105 THR B C 1
ATOM 2003 O O . THR B 1 105 ? 24.425 13.410 35.314 1.00 41.24 105 THR B O 1
ATOM 2007 N N . HIS B 1 116 ? 11.744 8.363 44.904 1.00 45.51 116 HIS B N 1
ATOM 2008 C CA . HIS B 1 116 ? 11.754 8.403 43.440 1.00 44.99 116 HIS B CA 1
ATOM 2009 C C . HIS B 1 116 ? 12.997 7.752 42.872 1.00 43.70 116 HIS B C 1
ATOM 2010 O O . HIS B 1 116 ? 12.997 7.313 41.712 1.00 44.38 116 HIS B O 1
ATOM 2017 N N . ALA B 1 117 ? 14.066 7.653 43.658 1.00 41.62 117 ALA B N 1
ATOM 2018 C CA . ALA B 1 117 ? 15.289 6.989 43.154 1.00 40.16 117 ALA B CA 1
ATOM 2019 C C . ALA B 1 117 ? 15.044 5.554 42.707 1.00 38.13 117 ALA B C 1
ATOM 2020 O O . ALA B 1 117 ? 15.661 5.080 41.763 1.00 37.02 117 ALA B O 1
ATOM 2022 N N . SER B 1 118 ? 14.171 4.856 43.420 1.00 36.21 118 SER B N 1
ATOM 2023 C CA . SER B 1 118 ? 13.870 3.452 43.180 1.00 37.51 118 SER B CA 1
ATOM 2024 C C . SER B 1 118 ? 13.579 3.145 41.717 1.00 36.88 118 SER B C 1
ATOM 2025 O O . SER B 1 118 ? 14.030 2.131 41.150 1.00 39.25 118 SER B O 1
ATOM 2029 N N . LYS B 1 119 ? 12.843 4.027 41.066 1.00 36.86 119 LYS B N 1
ATOM 2030 C CA . LYS B 1 119 ? 12.482 3.705 39.709 1.00 36.34 119 LYS B CA 1
ATOM 2031 C C . LYS B 1 119 ? 13.720 3.721 38.813 1.00 35.78 119 LYS B C 1
ATOM 2032 O O . LYS B 1 119 ? 13.710 3.096 37.754 1.00 37.00 119 LYS B O 1
ATOM 2038 N N . TYR B 1 120 ? 14.788 4.379 39.264 1.00 34.43 120 TYR B N 1
ATOM 2039 C CA . TYR B 1 120 ? 16.012 4.464 38.468 1.00 34.14 120 TYR B CA 1
ATOM 2040 C C . TYR B 1 120 ? 17.071 3.383 38.779 1.00 32.92 120 TYR B C 1
ATOM 2041 O O . TYR B 1 120 ? 18.097 3.284 38.097 1.00 32.77 120 TYR B O 1
ATOM 2050 N N . LEU B 1 121 ? 16.768 2.583 39.779 1.00 32.21 121 LEU B N 1
ATOM 2051 C CA . LEU B 1 121 ? 17.599 1.453 40.194 1.00 30.67 121 LEU B CA 1
ATOM 2052 C C . LEU B 1 121 ? 16.985 0.115 39.857 1.00 29.96 121 LEU B C 1
ATOM 2053 O O . LEU B 1 121 ? 17.702 -0.868 39.846 1.00 30.45 121 LEU B O 1
ATOM 2058 N N . ALA B 1 122 ? 15.669 0.052 39.628 1.00 29.25 122 ALA B N 1
ATOM 2059 C CA . ALA B 1 122 ? 14.981 -1.248 39.376 1.00 28.90 122 ALA B CA 1
ATOM 2060 C C . ALA B 1 122 ? 15.579 -2.075 38.231 1.00 30.21 122 ALA B C 1
ATOM 2061 O O . ALA B 1 122 ? 15.893 -3.274 38.408 1.00 29.75 122 ALA B O 1
ATOM 2063 N N . PHE B 1 123 ? 15.761 -1.451 37.070 1.00 29.66 123 PHE B N 1
ATOM 2064 C CA . PHE B 1 123 ? 16.192 -2.212 35.895 1.00 30.65 123 PHE B CA 1
ATOM 2065 C C . PHE B 1 123 ? 17.584 -2.817 36.212 1.00 31.16 123 PHE B C 1
ATOM 2066 O O . PHE B 1 123 ? 17.875 -3.974 35.926 1.00 32.04 123 PHE B O 1
ATOM 2074 N N . THR B 1 124 ? 18.429 -2.039 36.885 1.00 31.37 124 THR B N 1
ATOM 2075 C CA . THR B 1 124 ? 19.820 -2.499 37.205 1.00 32.38 124 THR B CA 1
ATOM 2076 C C . THR B 1 124 ? 19.812 -3.657 38.194 1.00 32.41 124 THR B C 1
ATOM 2077 O O . THR B 1 124 ? 20.599 -4.593 38.096 1.00 32.42 124 THR B O 1
ATOM 2081 N N . CYS B 1 125 ? 18.930 -3.609 39.169 1.00 30.61 125 CYS B N 1
ATOM 2082 C CA . CYS B 1 125 ? 18.747 -4.773 40.076 1.00 31.32 125 CYS B CA 1
ATOM 2083 C C . CYS B 1 125 ? 18.403 -6.004 39.252 1.00 32.83 125 CYS B C 1
ATOM 2084 O O . CYS B 1 125 ? 18.928 -7.100 39.524 1.00 33.94 125 CYS B O 1
ATOM 2087 N N . GLY B 1 126 ? 17.527 -5.827 38.274 1.00 32.39 126 GLY B N 1
ATOM 2088 C CA . GLY B 1 126 ? 17.088 -6.924 37.393 1.00 32.81 126 GLY B CA 1
ATOM 2089 C C . GLY B 1 126 ? 18.256 -7.430 36.558 1.00 33.52 126 GLY B C 1
ATOM 2090 O O . GLY B 1 126 ? 18.463 -8.656 36.426 1.00 33.70 126 GLY B O 1
ATOM 2091 N N . LEU B 1 127 ? 19.010 -6.499 36.002 1.00 34.47 127 LEU B N 1
ATOM 2092 C CA . LEU B 1 127 ? 20.249 -6.794 35.236 1.00 33.81 127 LEU B CA 1
ATOM 2093 C C . LEU B 1 127 ? 21.169 -7.755 36.011 1.00 34.73 127 LEU B C 1
ATOM 2094 O O . LEU B 1 127 ? 21.623 -8.792 35.493 1.00 33.53 127 LEU B O 1
ATOM 2103 N N . ILE B 1 128 ? 21.455 -7.390 37.227 1.00 33.03 128 ILE B N 1
ATOM 2104 C CA . ILE B 1 128 ? 22.335 -8.205 38.075 1.00 32.89 128 ILE B CA 1
ATOM 2105 C C . ILE B 1 128 ? 21.714 -9.596 38.268 1.00 33.22 128 ILE B C 1
ATOM 2106 O O . ILE B 1 128 ? 22.369 -10.642 38.120 1.00 34.41 128 ILE B O 1
ATOM 2111 N N . ARG B 1 129 ? 20.466 -9.645 38.677 1.00 33.42 129 ARG B N 1
ATOM 2112 C CA . ARG B 1 129 ? 19.853 -10.900 38.942 1.00 32.53 129 ARG B CA 1
ATOM 2113 C C . ARG B 1 129 ? 19.861 -11.797 37.712 1.00 33.48 129 ARG B C 1
ATOM 2114 O O . ARG B 1 129 ? 20.047 -13.021 37.836 1.00 32.67 129 ARG B O 1
ATOM 2122 N N . GLY B 1 130 ? 19.569 -11.230 36.554 1.00 33.64 130 GLY B N 1
ATOM 2123 C CA . GLY B 1 130 ? 19.477 -12.057 35.319 1.00 33.07 130 GLY B CA 1
ATOM 2124 C C . GLY B 1 130 ? 20.821 -12.600 34.866 1.00 33.98 130 GLY B C 1
ATOM 2125 O O . GLY B 1 130 ? 20.971 -13.795 34.434 1.00 33.46 130 GLY B O 1
ATOM 2126 N N . GLY B 1 131 ? 21.825 -11.757 35.000 1.00 33.82 131 GLY B N 1
ATOM 2127 C CA . GLY B 1 131 ? 23.211 -12.112 34.775 1.00 33.94 131 GLY B CA 1
ATOM 2128 C C . GLY B 1 131 ? 23.594 -13.313 35.671 1.00 33.57 131 GLY B C 1
ATOM 2129 O O . GLY B 1 131 ? 24.081 -14.357 35.181 1.00 34.69 131 GLY B O 1
ATOM 2130 N N . LEU B 1 132 ? 23.361 -13.166 36.963 1.00 33.41 132 LEU B N 1
ATOM 2131 C CA . LEU B 1 132 ? 23.649 -14.243 37.898 1.00 32.51 132 LEU B CA 1
ATOM 2132 C C . LEU B 1 132 ? 22.841 -15.506 37.592 1.00 31.66 132 LEU B C 1
ATOM 2133 O O . LEU B 1 132 ? 23.345 -16.616 37.708 1.00 31.65 132 LEU B O 1
ATOM 2138 N N . SER B 1 133 ? 21.575 -15.338 37.232 1.00 31.73 133 SER B N 1
ATOM 2139 C CA . SER B 1 133 ? 20.730 -16.498 36.926 1.00 32.02 133 SER B CA 1
ATOM 2140 C C . SER B 1 133 ? 21.329 -17.382 35.824 1.00 31.65 133 SER B C 1
ATOM 2141 O O . SER B 1 133 ? 21.333 -18.615 35.944 1.00 31.09 133 SER B O 1
ATOM 2144 N N . ASN B 1 134 ? 21.861 -16.727 34.782 1.00 31.34 134 ASN B N 1
ATOM 2145 C CA . ASN B 1 134 ? 22.355 -17.478 33.656 1.00 33.12 134 ASN B CA 1
ATOM 2146 C C . ASN B 1 134 ? 23.745 -18.085 33.929 1.00 32.63 134 ASN B C 1
ATOM 2147 O O . ASN B 1 134 ? 24.237 -18.885 33.143 1.00 31.47 134 ASN B O 1
ATOM 2152 N N . LEU B 1 135 ? 24.302 -17.707 35.067 1.00 31.77 135 LEU B N 1
ATOM 2153 C CA . LEU B 1 135 ? 25.511 -18.315 35.629 1.00 31.98 135 LEU B CA 1
ATOM 2154 C C . LEU B 1 135 ? 25.206 -19.351 36.748 1.00 33.28 135 LEU B C 1
ATOM 2155 O O . LEU B 1 135 ? 26.126 -19.843 37.418 1.00 33.13 135 LEU B O 1
ATOM 2160 N N . GLY B 1 136 ? 23.923 -19.706 36.901 1.00 30.64 136 GLY B N 1
ATOM 2161 C CA . GLY B 1 136 ? 23.512 -20.714 37.816 1.00 30.28 136 GLY B CA 1
ATOM 2162 C C . GLY B 1 136 ? 23.224 -20.271 39.219 1.00 31.13 136 GLY B C 1
ATOM 2163 O O . GLY B 1 136 ? 23.020 -21.138 40.075 1.00 31.46 136 GLY B O 1
ATOM 2164 N N . ILE B 1 137 ? 23.196 -18.963 39.450 1.00 30.84 137 ILE B N 1
ATOM 2165 C CA . ILE B 1 137 ? 23.040 -18.398 40.784 1.00 32.68 137 ILE B CA 1
ATOM 2166 C C . ILE B 1 137 ? 21.646 -17.783 40.925 1.00 31.39 137 ILE B C 1
ATOM 2167 O O . ILE B 1 137 ? 21.226 -16.920 40.111 1.00 32.89 137 ILE B O 1
ATOM 2172 N N . LYS B 1 138 ? 20.959 -18.177 42.000 1.00 31.06 138 LYS B N 1
ATOM 2173 C CA . LYS B 1 138 ? 19.689 -17.576 42.409 1.00 30.72 138 LYS B CA 1
ATOM 2174 C C . LYS B 1 138 ? 19.984 -16.472 43.437 1.00 31.62 138 LYS B C 1
ATOM 2175 O O . LYS B 1 138 ? 20.765 -16.670 44.349 1.00 31.89 138 LYS B O 1
ATOM 2181 N N . SER B 1 139 ? 19.403 -15.307 43.238 1.00 31.74 139 SER B N 1
ATOM 2182 C CA . SER B 1 139 ? 19.758 -14.186 44.084 1.00 33.43 139 SER B CA 1
ATOM 2183 C C . SER B 1 139 ? 18.598 -13.244 44.301 1.00 33.16 139 SER B C 1
ATOM 2184 O O . SER B 1 139 ? 17.669 -13.240 43.510 1.00 31.84 139 SER B O 1
ATOM 2187 N N . ILE B 1 140 ? 18.670 -12.422 45.359 1.00 33.83 140 ILE B N 1
ATOM 2188 C CA . ILE B 1 140 ? 17.808 -11.233 45.413 1.00 34.37 140 ILE B CA 1
ATOM 2189 C C . ILE B 1 140 ? 18.737 -10.064 45.469 1.00 32.77 140 ILE B C 1
ATOM 2190 O O . ILE B 1 140 ? 19.740 -10.100 46.202 1.00 33.42 140 ILE B O 1
ATOM 2195 N N . VAL B 1 141 ? 18.355 -9.040 44.722 1.00 33.19 141 VAL B N 1
ATOM 2196 C CA . VAL B 1 141 ? 19.128 -7.829 44.535 1.00 33.14 141 VAL B CA 1
ATOM 2197 C C . VAL B 1 141 ? 18.297 -6.597 44.881 1.00 32.91 141 VAL B C 1
ATOM 2198 O O . VAL B 1 141 ? 17.175 -6.388 44.363 1.00 31.92 141 VAL B O 1
ATOM 2202 N N . THR B 1 142 ? 18.814 -5.851 45.842 1.00 31.27 142 THR B N 1
ATOM 2203 C CA . THR B 1 142 ? 18.195 -4.613 46.308 1.00 31.80 142 THR B CA 1
ATOM 2204 C C . THR B 1 142 ? 19.187 -3.478 46.169 1.00 31.29 142 THR B C 1
ATOM 2205 O O . THR B 1 142 ? 20.360 -3.711 45.962 1.00 31.64 142 THR B O 1
ATOM 2209 N N . ALA B 1 143 ? 18.708 -2.240 46.148 1.00 30.29 143 ALA B N 1
ATOM 2210 C CA . ALA B 1 143 ? 19.608 -1.108 45.948 1.00 30.80 143 ALA B CA 1
ATOM 2211 C C . ALA B 1 143 ? 19.120 0.088 46.667 1.00 30.31 143 ALA B C 1
ATOM 2212 O O . ALA B 1 143 ? 17.935 0.256 46.887 1.00 29.34 143 ALA B O 1
ATOM 2214 N N . GLU B 1 144 ? 20.050 0.974 46.961 1.00 30.99 144 GLU B N 1
ATOM 2215 C CA . GLU B 1 144 ? 19.717 2.264 47.557 1.00 32.58 144 GLU B CA 1
ATOM 2216 C C . GLU B 1 144 ? 20.732 3.312 47.160 1.00 33.17 144 GLU B C 1
ATOM 2217 O O . GLU B 1 144 ? 21.851 2.998 46.783 1.00 32.99 144 GLU B O 1
ATOM 2223 N N . VAL B 1 145 ? 20.318 4.568 47.180 1.00 32.49 145 VAL B N 1
ATOM 2224 C CA . VAL B 1 145 ? 21.251 5.676 47.051 1.00 32.96 145 VAL B CA 1
ATOM 2225 C C . VAL B 1 145 ? 21.869 5.892 48.418 1.00 34.25 145 VAL B C 1
ATOM 2226 O O . VAL B 1 145 ? 21.151 6.157 49.396 1.00 32.03 145 VAL B O 1
ATOM 2230 N N . SER B 1 146 ? 23.190 5.775 48.493 1.00 35.97 146 SER B N 1
ATOM 2231 C CA . SER B 1 146 ? 23.896 6.050 49.734 1.00 38.70 146 SER B CA 1
ATOM 2232 C C . SER B 1 146 ? 24.068 7.552 49.881 1.00 38.51 146 SER B C 1
ATOM 2233 O O . SER B 1 146 ? 23.449 8.172 50.748 1.00 40.12 146 SER B O 1
ATOM 2236 N N . SER B 1 147 ? 24.887 8.163 49.034 1.00 38.07 147 SER B N 1
ATOM 2237 C CA . SER B 1 147 ? 24.949 9.619 48.987 1.00 37.31 147 SER B CA 1
ATOM 2238 C C . SER B 1 147 ? 25.012 10.039 47.543 1.00 36.29 147 SER B C 1
ATOM 2239 O O . SER B 1 147 ? 26.032 9.848 46.889 1.00 35.80 147 SER B O 1
ATOM 2242 N N . MET B 1 148 ? 23.913 10.611 47.057 1.00 35.51 148 MET B N 1
ATOM 2243 C CA . MET B 1 148 ? 23.763 10.954 45.642 1.00 34.80 148 MET B CA 1
ATOM 2244 C C . MET B 1 148 ? 25.013 11.564 45.054 1.00 34.15 148 MET B C 1
ATOM 2245 O O . MET B 1 148 ? 25.457 12.615 45.523 1.00 33.50 148 MET B O 1
ATOM 2250 N N . PRO B 1 149 ? 25.533 11.003 43.960 1.00 32.39 149 PRO B N 1
ATOM 2251 C CA . PRO B 1 149 ? 25.038 9.950 43.090 1.00 31.74 149 PRO B CA 1
ATOM 2252 C C . PRO B 1 149 ? 25.537 8.537 43.395 1.00 30.59 149 PRO B C 1
ATOM 2253 O O . PRO B 1 149 ? 25.365 7.661 42.565 1.00 30.68 149 PRO B O 1
ATOM 2257 N N . ALA B 1 150 ? 26.126 8.318 44.564 1.00 30.47 150 ALA B N 1
ATOM 2258 C CA . ALA B 1 150 ? 26.645 7.019 44.941 1.00 30.43 150 ALA B CA 1
ATOM 2259 C C . ALA B 1 150 ? 25.515 6.083 45.274 1.00 31.52 150 ALA B C 1
ATOM 2260 O O . ALA B 1 150 ? 24.573 6.474 45.983 1.00 31.74 150 ALA B O 1
ATOM 2262 N N . CYS B 1 151 ? 25.646 4.829 44.835 1.00 31.62 151 CYS B N 1
ATOM 2263 C CA . CYS B 1 151 ? 24.611 3.791 44.987 1.00 31.95 151 CYS B CA 1
ATOM 2264 C C . CYS B 1 151 ? 25.221 2.490 45.446 1.00 31.30 151 CYS B C 1
ATOM 2265 O O . CYS B 1 151 ? 26.368 2.175 45.132 1.00 31.75 151 CYS B O 1
ATOM 2268 N N . LYS B 1 152 ? 24.437 1.747 46.207 1.00 31.27 152 LYS B N 1
ATOM 2269 C CA . LYS B 1 152 ? 24.875 0.454 46.687 1.00 31.03 152 LYS B CA 1
ATOM 2270 C C . LYS B 1 152 ? 23.885 -0.595 46.250 1.00 31.65 152 LYS B C 1
ATOM 2271 O O . LYS B 1 152 ? 22.689 -0.480 46.568 1.00 33.57 152 LYS B O 1
ATOM 2277 N N . PHE B 1 153 ? 24.383 -1.661 45.632 1.00 30.62 153 PHE B N 1
ATOM 2278 C CA . PHE B 1 153 ? 23.579 -2.798 45.262 1.00 31.02 153 PHE B CA 1
ATOM 2279 C C . PHE B 1 153 ? 23.918 -3.977 46.164 1.00 32.23 153 PHE B C 1
ATOM 2280 O O . PHE B 1 153 ? 25.062 -4.369 46.227 1.00 32.91 153 PHE B O 1
ATOM 2288 N N . GLN B 1 154 ? 22.927 -4.476 46.911 1.00 31.02 154 GLN B N 1
ATOM 2289 C CA . GLN B 1 154 ? 23.116 -5.667 47.737 1.00 31.72 154 GLN B CA 1
ATOM 2290 C C . GLN B 1 154 ? 22.588 -6.914 47.057 1.00 30.98 154 GLN B C 1
ATOM 2291 O O . GLN B 1 154 ? 21.447 -6.983 46.668 1.00 31.55 154 GLN B O 1
ATOM 2297 N N . VAL B 1 155 ? 23.492 -7.876 46.877 1.00 32.94 155 VAL B N 1
ATOM 2298 C CA . VAL B 1 155 ? 23.219 -9.198 46.317 1.00 32.68 155 VAL B CA 1
ATOM 2299 C C . VAL B 1 155 ? 23.265 -10.250 47.417 1.00 32.51 155 VAL B C 1
ATOM 2300 O O . VAL B 1 155 ? 24.296 -10.509 48.060 1.00 32.60 155 VAL B O 1
ATOM 2304 N N . MET B 1 156 ? 22.127 -10.894 47.607 1.00 32.55 156 MET B N 1
ATOM 2305 C CA . MET B 1 156 ? 21.960 -11.954 48.570 1.00 32.84 156 MET B CA 1
ATOM 2306 C C . MET B 1 156 ? 21.733 -13.303 47.835 1.00 31.92 156 MET B C 1
ATOM 2307 O O . MET B 1 156 ? 20.737 -13.459 47.180 1.00 30.79 156 MET B O 1
ATOM 2312 N N . ILE B 1 157 ? 22.713 -14.200 47.926 1.00 33.05 157 ILE B N 1
ATOM 2313 C CA . ILE B 1 157 ? 22.684 -15.465 47.229 1.00 33.53 157 ILE B CA 1
ATOM 2314 C C . ILE B 1 157 ? 21.712 -16.356 47.987 1.00 33.47 157 ILE B C 1
ATOM 2315 O O . ILE B 1 157 ? 21.835 -16.511 49.223 1.00 32.32 157 ILE B O 1
ATOM 2320 N N . GLN B 1 158 ? 20.784 -16.968 47.247 1.00 34.16 158 GLN B N 1
ATOM 2321 C CA . GLN B 1 158 ? 19.862 -17.938 47.758 1.00 34.62 158 GLN B CA 1
ATOM 2322 C C . GLN B 1 158 ? 20.537 -19.326 47.796 1.00 35.99 158 GLN B C 1
ATOM 2323 O O . GLN B 1 158 ? 21.044 -19.845 46.778 1.00 36.78 158 GLN B O 1
ATOM 2329 N N . LYS B 1 159 ? 20.444 -19.964 48.939 1.00 37.42 159 LYS B N 1
#

Solvent-accessible surface area: 14105 Å² total

GO terms:
  GO:0005829 cytosol (C, TAS)
  GO:0005515 protein binding (F, IPI)

CATH classification: 3.30.1380.20

Foldseek 3Di:
DVVVVQCPLLVVLVVLLVCLVVVPDPCCVVVCVSLVVLLQLLLVVLLVVLVVDVVVLVQCCQQVVCCVRRVGGFPDWDDPDPFKIKTKHQARSNQVVDVVCQSSCRSVQSNSQNNQVNVVWHWGWGKDCPDVPMMIIMIGTD/DVVVVLVPLLVVLVVLLVCLVVVPDVCCVVVCVSLVVLLQLLLVVLLVVLVVDDDDCPQLPDPVSLVQCCQQVVCCVRRVGGFPDWDDPVPFKIKTKDQARPNQCVCSSSCRSVQSNSQNNVVNSVWHWGWDKDCPDPPMMMIMIGTD

Secondary structure (P-SEA, 3-state):
caaaaaaaaaaaaaaaaaaaaaaccccccccaaaaaaaaaaaaaaaaaaaaaccaaaaaaaacaaaaacccccccbbbbccccbbbbbbcccccccccccccccaaaaaaaaaaaaaaacccbbbbbbbccccbbbbbbbcc/caaaaaaaaaaaaaaaaaaaaaaccccccccaaaaaaaaaaaaaaaaaaaaaccccccccccaaaaaaaaacccccccccccccccccccccbbbbbcccccccccccccaaaaaaaaaaaaaaacccbbbbbbbccccbbbbbbbcc

Nearest PDB structures (foldseek):
  2bjn-assembly1_A  TM=1.007E+00  e=1.502E-28  Homo sapiens
  2bjn-assembly1_B  TM=9.785E-01  e=1.813E-25  Homo sapiens
  2cfh-assembly1_C  TM=9.107E-01  e=4.343E-22  Homo sapiens
  2cfh-assembly2_D  TM=9.104E-01  e=7.146E-22  Homo sapiens
  3kxc-assembly1_C  TM=9.149E-01  e=2.332E-21  Homo sapiens

B-factor: mean 34.76, std 4.95, range [18.79, 60.7]

InterPro domains:
  IPR007194 Transport protein particle (TRAPP) component [PF04051] (7-155)
  IPR024096 NO signalling/Golgi transport ligand-binding domain superfamily [SSF111126] (3-157)
  IPR037992 TRAPP complex, Trs33 subunit [PTHR12817] (2-157)
  IPR037992 TRAPP complex, Trs33 subunit [cd14944] (3-156)

Organism: Homo sapiens (NCBI:txid9606)

Radius of gyration: 19.9 Å; Cα contacts (8 Å, |Δi|>4): 493; chains: 2; bounding box: 45×46×61 Å

Sequence (290 aa):
GSMADEALFLLLHNEMVSGVYKSAEQGEVENGRCITKLENMGFRVGQGLIERFELDIMKFICKDFWTTVFKKQIDNLRTNHQGIYVLQDNKFRLLTQMEHASKYLAFTCGLIRGGLSNLGIKSIVTAEVSSMPACKFQVMIQGSMADEALFLLLHNEMVSGVYKSAEQGEVENGRCITKLENMGFRVGQGLIERFTKDTARFKDELDIMKFICKDFWTTVFKKQIDNLRTNHQGIYVLQDNKFRLLTHASKYLAFTCGLIRGGLSNLGIKSIVTAEVSSMPACKFQVMIQ